Protein AF-A0A813H9R1-F1 (afdb_monomer)

Radius of gyration: 23.76 Å; Cα contacts (8 Å, |Δi|>4): 604; chains: 1; bounding box: 55×38×76 Å

Structure (mmCIF, N/CA/C/O backbone):
data_AF-A0A813H9R1-F1
#
_entry.id   AF-A0A813H9R1-F1
#
loop_
_atom_site.group_PDB
_atom_site.id
_atom_site.type_symbol
_atom_site.label_atom_id
_atom_site.label_alt_id
_atom_site.label_comp_id
_atom_site.label_asym_id
_atom_site.label_entity_id
_atom_site.label_seq_id
_atom_site.pdbx_PDB_ins_code
_atom_site.Cartn_x
_atom_site.Cartn_y
_atom_site.Cartn_z
_atom_site.occupancy
_atom_site.B_iso_or_equiv
_atom_site.auth_seq_id
_atom_site.auth_comp_id
_atom_site.auth_asym_id
_atom_site.auth_atom_id
_atom_site.pdbx_PDB_model_num
ATOM 1 N N . MET A 1 1 ? 26.786 -6.329 -39.059 1.00 56.97 1 MET A N 1
ATOM 2 C CA . MET A 1 1 ? 26.799 -4.900 -39.449 1.00 56.97 1 MET A CA 1
ATOM 3 C C . MET A 1 1 ? 25.421 -4.431 -39.930 1.00 56.97 1 MET A C 1
ATOM 5 O O . MET A 1 1 ? 24.754 -3.768 -39.154 1.00 56.97 1 MET A O 1
ATOM 9 N N . ALA A 1 2 ? 24.918 -4.824 -41.114 1.00 62.84 2 ALA A N 1
ATOM 10 C CA . ALA A 1 2 ? 23.629 -4.318 -41.640 1.00 62.84 2 ALA A CA 1
ATOM 11 C C . ALA A 1 2 ? 22.392 -4.630 -40.762 1.00 62.84 2 ALA A C 1
ATOM 13 O O . ALA A 1 2 ? 21.539 -3.769 -40.571 1.00 62.84 2 ALA A O 1
ATOM 14 N N . GLN A 1 3 ? 22.322 -5.832 -40.179 1.00 73.44 3 GLN A N 1
ATOM 15 C CA . GLN A 1 3 ? 21.214 -6.246 -39.307 1.00 73.44 3 GLN A CA 1
ATOM 16 C C . GLN A 1 3 ? 21.213 -5.514 -37.949 1.00 73.44 3 GLN A C 1
ATOM 18 O O . GLN A 1 3 ? 20.153 -5.150 -37.449 1.00 73.44 3 GLN A O 1
ATOM 23 N N . ALA A 1 4 ? 22.392 -5.231 -37.386 1.00 70.81 4 ALA A N 1
ATOM 24 C CA . ALA A 1 4 ? 22.527 -4.495 -36.126 1.00 70.81 4 ALA A CA 1
ATOM 25 C C . ALA A 1 4 ? 22.129 -3.015 -36.279 1.00 70.81 4 ALA A C 1
ATOM 27 O O . ALA A 1 4 ? 21.388 -2.485 -35.454 1.00 70.81 4 ALA A O 1
ATOM 28 N N . GLY A 1 5 ? 22.529 -2.371 -37.382 1.00 76.31 5 GLY A N 1
ATOM 29 C CA . GLY A 1 5 ? 22.096 -1.005 -37.696 1.00 76.31 5 GLY A CA 1
ATOM 30 C C . GLY A 1 5 ? 20.575 -0.888 -37.869 1.00 76.31 5 GLY A C 1
ATOM 31 O O . GLY A 1 5 ? 19.969 0.074 -37.400 1.00 76.31 5 GLY A O 1
ATOM 32 N N . GLN A 1 6 ? 19.929 -1.901 -38.461 1.00 83.00 6 GLN A N 1
ATOM 33 C CA . GLN A 1 6 ? 18.464 -1.975 -38.553 1.00 83.00 6 GLN A CA 1
ATOM 34 C C . GLN A 1 6 ? 17.795 -2.140 -37.178 1.00 83.00 6 GLN A C 1
ATOM 36 O O . GLN A 1 6 ? 16.780 -1.495 -36.917 1.00 83.00 6 GLN A O 1
ATOM 41 N N . GLN A 1 7 ? 18.369 -2.952 -36.283 1.00 85.19 7 GLN A N 1
ATOM 42 C CA . GLN A 1 7 ? 17.868 -3.113 -34.912 1.00 85.19 7 GLN A CA 1
ATOM 43 C C . GLN A 1 7 ? 17.974 -1.809 -34.105 1.00 85.19 7 GLN A C 1
ATOM 45 O O . GLN A 1 7 ? 17.002 -1.406 -33.469 1.00 85.19 7 GLN A O 1
ATOM 50 N N . LEU A 1 8 ? 19.105 -1.097 -34.186 1.00 86.31 8 LEU A N 1
ATOM 51 C CA . LEU A 1 8 ? 19.279 0.201 -33.518 1.00 86.31 8 LEU A CA 1
ATOM 52 C C . LEU A 1 8 ? 18.324 1.274 -34.062 1.00 86.31 8 LEU A C 1
ATOM 54 O O . LEU A 1 8 ? 17.782 2.067 -33.289 1.00 86.31 8 LEU A O 1
ATOM 58 N N . ALA A 1 9 ? 18.072 1.289 -35.375 1.00 87.81 9 ALA A N 1
ATOM 59 C CA . ALA A 1 9 ? 17.088 2.184 -35.983 1.00 87.81 9 ALA A CA 1
ATOM 60 C C . ALA A 1 9 ? 15.658 1.886 -35.495 1.00 87.81 9 ALA A C 1
ATOM 62 O O . ALA A 1 9 ? 14.907 2.812 -35.180 1.00 87.81 9 ALA A O 1
ATOM 63 N N . ALA A 1 10 ? 15.297 0.604 -35.362 1.00 90.12 10 ALA A N 1
ATOM 64 C CA . ALA A 1 10 ? 14.002 0.191 -34.828 1.00 90.12 10 ALA A CA 1
ATOM 65 C C . ALA A 1 10 ? 13.817 0.616 -33.360 1.00 90.12 10 ALA A C 1
ATOM 67 O O . ALA A 1 10 ? 12.756 1.136 -33.009 1.00 90.12 10 ALA A O 1
ATOM 68 N N . VAL A 1 11 ? 14.848 0.457 -32.517 1.00 91.69 11 VAL A N 1
ATOM 69 C CA . VAL A 1 11 ? 14.833 0.948 -31.126 1.00 91.69 11 VAL A CA 1
ATOM 70 C C . VAL A 1 11 ? 14.655 2.468 -31.092 1.00 91.69 11 VAL A C 1
ATOM 72 O O . VAL A 1 11 ? 13.808 2.953 -30.346 1.00 91.69 11 VAL A O 1
ATOM 75 N N . SER A 1 12 ? 15.386 3.220 -31.926 1.00 92.75 12 SER A N 1
ATOM 76 C CA . SER A 1 12 ? 15.268 4.686 -31.983 1.00 92.75 12 SER A CA 1
ATOM 77 C C . SER A 1 12 ? 13.854 5.141 -32.342 1.00 92.75 12 SER A C 1
ATOM 79 O O . SER A 1 12 ? 13.290 5.977 -31.641 1.00 92.75 12 SER A O 1
ATOM 81 N N . SER A 1 13 ? 13.257 4.565 -33.390 1.00 94.44 13 SER A N 1
ATOM 82 C CA . SER A 1 13 ? 11.916 4.948 -33.848 1.00 94.44 13 SER A CA 1
ATOM 83 C C . SER A 1 13 ? 10.836 4.644 -32.803 1.00 94.44 13 SER A C 1
ATOM 85 O O . SER A 1 13 ? 9.983 5.488 -32.525 1.00 94.44 13 SER A O 1
ATOM 87 N N . LYS A 1 14 ? 10.896 3.467 -32.163 1.00 95.38 14 LYS A N 1
ATOM 88 C CA . LYS A 1 14 ? 9.976 3.124 -31.067 1.00 95.38 14 LYS A CA 1
ATOM 89 C C . LYS A 1 14 ? 10.153 4.057 -29.865 1.00 95.38 14 LYS A C 1
ATOM 91 O O . LYS A 1 14 ? 9.164 4.436 -29.242 1.00 95.38 14 LYS A O 1
ATOM 96 N N . LEU A 1 15 ? 11.395 4.426 -29.543 1.00 95.56 15 LEU A N 1
ATOM 97 C CA . LEU A 1 15 ? 11.700 5.326 -28.433 1.00 95.56 15 LEU A CA 1
ATOM 98 C C . LEU A 1 15 ? 11.166 6.743 -28.676 1.00 95.56 15 LEU A C 1
ATOM 100 O O . LEU A 1 15 ? 10.611 7.327 -27.754 1.00 95.56 15 LEU A O 1
ATOM 104 N N . GLU A 1 16 ? 11.257 7.266 -29.901 1.00 95.62 16 GLU A N 1
ATOM 105 C CA . GLU A 1 16 ? 10.684 8.572 -30.273 1.00 95.62 16 GLU A CA 1
ATOM 106 C C . GLU A 1 16 ? 9.166 8.609 -30.057 1.00 95.62 16 GLU A C 1
ATOM 108 O O . GLU A 1 16 ? 8.652 9.493 -29.370 1.00 95.62 16 GLU A O 1
ATOM 113 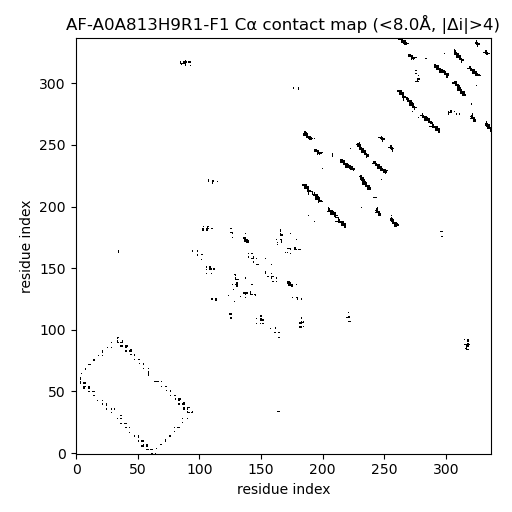N N . ALA A 1 17 ? 8.447 7.596 -30.550 1.00 94.62 17 ALA A N 1
ATOM 114 C CA . ALA A 1 17 ? 7.003 7.491 -30.338 1.00 94.62 17 ALA A CA 1
ATOM 115 C C . ALA A 1 17 ? 6.639 7.397 -28.843 1.00 94.62 17 ALA A C 1
ATOM 117 O O . ALA A 1 17 ? 5.630 7.952 -28.394 1.00 94.62 17 ALA A O 1
ATOM 118 N N . LEU A 1 18 ? 7.468 6.707 -28.056 1.00 95.19 18 LEU A N 1
ATOM 119 C CA . LEU A 1 18 ? 7.257 6.535 -26.623 1.00 95.19 18 LEU A CA 1
ATOM 120 C C . LEU A 1 18 ? 7.538 7.814 -25.825 1.00 95.19 18 LEU A C 1
ATOM 122 O O . LEU A 1 18 ? 6.811 8.114 -24.879 1.00 95.19 18 LEU A O 1
ATOM 126 N N . GLU A 1 19 ? 8.555 8.586 -26.210 1.00 95.44 19 GLU A N 1
ATOM 127 C CA . GLU A 1 19 ? 8.868 9.899 -25.636 1.00 95.44 19 GLU A CA 1
ATOM 128 C C . GLU A 1 19 ? 7.719 10.895 -25.868 1.00 95.44 19 GLU A C 1
ATOM 130 O O . GLU A 1 19 ? 7.332 11.616 -24.938 1.00 95.44 19 GLU A O 1
ATOM 135 N N . ASP A 1 20 ? 7.117 10.881 -27.061 1.00 94.62 20 ASP A N 1
ATOM 136 C CA . ASP A 1 20 ? 5.931 11.678 -27.390 1.00 94.62 20 ASP A CA 1
ATOM 137 C C . ASP A 1 20 ? 4.710 11.259 -26.565 1.00 94.62 20 ASP A C 1
ATOM 139 O O . ASP A 1 20 ? 4.018 12.115 -26.000 1.00 94.62 20 ASP A O 1
ATOM 143 N N . ASN A 1 21 ? 4.460 9.952 -26.430 1.00 94.00 21 ASN A N 1
ATOM 144 C CA . ASN A 1 21 ? 3.390 9.443 -25.569 1.00 94.00 21 ASN A CA 1
ATOM 145 C C . ASN A 1 21 ? 3.606 9.869 -24.106 1.00 94.00 21 ASN A C 1
ATOM 147 O O . ASN A 1 21 ? 2.713 10.417 -23.463 1.00 94.00 21 ASN A O 1
ATOM 151 N N . LEU A 1 22 ? 4.828 9.719 -23.593 1.00 94.00 22 LEU A N 1
ATOM 152 C CA . LEU A 1 22 ? 5.186 10.108 -22.231 1.00 94.00 22 LEU A CA 1
ATOM 153 C C . LEU A 1 22 ? 5.053 11.620 -21.995 1.00 94.00 22 LEU A C 1
ATOM 155 O O . LEU A 1 22 ? 4.763 12.057 -20.879 1.00 94.00 22 LEU A O 1
ATOM 159 N N . LYS A 1 23 ? 5.277 12.442 -23.026 1.00 94.00 23 LYS A N 1
ATOM 160 C CA . LYS A 1 23 ? 5.001 13.881 -22.977 1.00 94.00 23 LYS A CA 1
ATOM 161 C C . LYS A 1 23 ? 3.500 14.147 -22.862 1.00 94.00 23 LYS A C 1
ATOM 163 O O . LYS A 1 23 ? 3.110 14.818 -21.913 1.00 94.00 23 LYS A O 1
ATOM 168 N N . ARG A 1 24 ? 2.679 13.550 -23.732 1.00 92.44 24 ARG A N 1
ATOM 169 C CA . ARG A 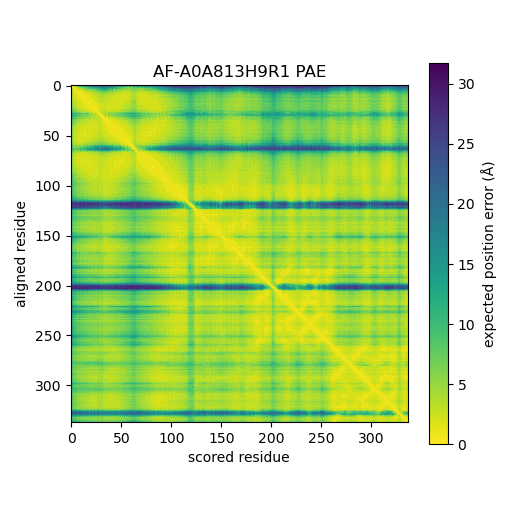1 24 ? 1.210 13.683 -23.686 1.00 92.44 24 ARG A CA 1
ATOM 170 C C . ARG A 1 24 ? 0.632 13.231 -22.347 1.00 92.44 24 ARG A C 1
ATOM 172 O O . ARG A 1 24 ? -0.172 13.946 -21.760 1.00 92.44 24 ARG A O 1
ATOM 179 N N . LEU A 1 25 ? 1.092 12.093 -21.827 1.00 92.19 25 LEU A N 1
ATOM 180 C CA . LEU A 1 25 ? 0.709 11.612 -20.500 1.00 92.19 25 LEU A CA 1
ATOM 181 C C . LEU A 1 25 ? 1.105 12.593 -19.401 1.00 92.19 25 LEU A C 1
ATOM 183 O O . LEU A 1 25 ? 0.321 12.822 -18.492 1.00 92.19 25 LEU A O 1
ATOM 187 N N . GLY A 1 26 ? 2.289 13.200 -19.482 1.00 91.06 26 GLY A N 1
ATOM 188 C CA . GLY A 1 26 ? 2.699 14.243 -18.542 1.00 91.06 26 GLY A CA 1
ATOM 189 C C . GLY A 1 26 ? 1.770 15.459 -18.556 1.00 91.06 26 GLY A C 1
ATOM 190 O O . GLY A 1 26 ? 1.421 15.963 -17.491 1.00 91.06 26 GLY A O 1
ATOM 191 N N . ASP A 1 27 ? 1.334 15.878 -19.743 1.00 90.31 27 ASP A N 1
ATOM 192 C CA . ASP A 1 27 ? 0.450 17.033 -19.927 1.00 90.31 27 ASP A CA 1
ATOM 193 C C . ASP A 1 27 ? -0.996 16.734 -19.469 1.00 90.31 27 ASP A C 1
ATOM 195 O O . ASP A 1 27 ? -1.677 17.616 -18.947 1.00 90.31 27 ASP A O 1
ATOM 199 N N . MET A 1 28 ? -1.454 15.483 -19.614 1.00 89.31 28 MET A N 1
ATOM 200 C CA . MET A 1 28 ? -2.826 15.048 -19.298 1.00 89.31 28 MET A CA 1
ATOM 201 C C . MET A 1 28 ? -2.987 14.366 -17.928 1.00 89.31 28 MET A C 1
ATOM 203 O O . MET A 1 28 ? -4.108 14.186 -17.462 1.00 89.31 28 MET A O 1
ATOM 207 N N . ALA A 1 29 ? -1.909 13.975 -17.242 1.00 80.44 29 ALA A N 1
ATOM 208 C CA . ALA A 1 29 ? -1.993 13.184 -16.004 1.00 80.44 29 ALA A CA 1
ATOM 209 C C . ALA A 1 29 ? -2.810 13.859 -14.887 1.00 80.44 29 ALA A C 1
ATOM 211 O O . ALA A 1 29 ? -3.339 13.188 -13.999 1.00 80.44 29 ALA A O 1
ATOM 212 N N . SER A 1 30 ? -2.911 15.189 -14.901 1.00 77.56 30 SER A N 1
ATOM 213 C CA . SER A 1 30 ? -3.717 15.937 -13.938 1.00 77.56 30 SER A CA 1
ATOM 214 C C . SER A 1 30 ? -5.224 15.788 -14.178 1.00 77.56 30 SER A C 1
ATOM 216 O O . SER A 1 30 ? -5.963 15.761 -13.191 1.00 77.56 30 SER A O 1
ATOM 218 N N . SER A 1 31 ? -5.664 15.647 -15.433 1.00 84.62 31 SER A N 1
ATOM 219 C CA . SER A 1 31 ? -7.073 15.518 -15.830 1.00 84.62 31 SER A CA 1
ATOM 220 C C . SER A 1 31 ? -7.557 14.074 -15.939 1.00 84.62 31 SER A C 1
ATOM 222 O O . SER A 1 31 ? -8.758 13.848 -15.845 1.00 84.62 31 SER A O 1
ATOM 224 N N . LEU A 1 32 ? -6.649 13.112 -16.108 1.00 85.19 32 LEU A N 1
ATOM 225 C CA . LEU A 1 32 ? -6.986 11.690 -16.113 1.00 85.19 32 LEU A CA 1
ATOM 226 C C . LEU A 1 32 ? -7.437 11.202 -14.732 1.00 85.19 32 LEU A C 1
ATOM 228 O O . LEU A 1 32 ? -6.951 11.668 -13.683 1.00 85.19 32 LEU A O 1
ATOM 232 N N . GLU A 1 33 ? -8.314 10.196 -14.750 1.00 85.56 33 GLU A N 1
ATOM 233 C CA . GLU A 1 33 ? -8.601 9.415 -13.555 1.00 85.56 33 GLU A CA 1
ATOM 234 C C . GLU A 1 33 ? -7.308 8.737 -13.066 1.00 85.56 33 GLU A C 1
ATOM 236 O O . GLU A 1 33 ? -6.504 8.248 -13.872 1.00 85.56 33 GLU A O 1
ATOM 241 N N . PRO A 1 34 ? -7.039 8.706 -11.747 1.00 85.94 34 PRO A N 1
ATOM 242 C CA . PRO A 1 34 ? -5.762 8.208 -11.241 1.00 85.94 34 PRO A CA 1
ATOM 243 C C . PRO A 1 34 ? -5.461 6.742 -11.598 1.00 85.94 34 PRO A C 1
ATOM 245 O O . PRO A 1 34 ? -4.290 6.369 -11.689 1.00 85.94 34 PRO A O 1
ATOM 248 N N . SER A 1 35 ? -6.487 5.910 -11.791 1.00 85.12 35 SER A N 1
ATOM 249 C CA . SER A 1 35 ? -6.356 4.526 -12.265 1.00 85.12 35 SER A CA 1
ATOM 250 C C . SER A 1 35 ? -5.852 4.466 -13.711 1.00 85.12 35 SER A C 1
ATOM 252 O O . SER A 1 35 ? -4.839 3.819 -13.969 1.00 85.12 35 SER A O 1
ATOM 254 N N . GLU A 1 36 ? -6.485 5.207 -14.621 1.00 87.69 36 GLU A N 1
ATOM 255 C CA . GLU A 1 36 ? -6.132 5.275 -16.046 1.00 87.69 36 GLU A CA 1
ATOM 256 C C . GLU A 1 36 ? -4.717 5.821 -16.260 1.00 87.69 36 GLU A C 1
ATOM 258 O O . GLU A 1 36 ? -3.935 5.285 -17.052 1.00 87.69 36 GLU A O 1
ATOM 263 N N . ALA A 1 37 ? -4.350 6.860 -15.502 1.00 89.19 37 ALA A N 1
ATOM 264 C CA . ALA A 1 37 ? -2.998 7.402 -15.518 1.00 89.19 37 ALA A CA 1
ATOM 265 C C . ALA A 1 37 ? -1.972 6.342 -15.083 1.00 89.19 37 ALA A C 1
ATOM 267 O O . ALA A 1 37 ? -0.954 6.161 -15.753 1.00 89.19 37 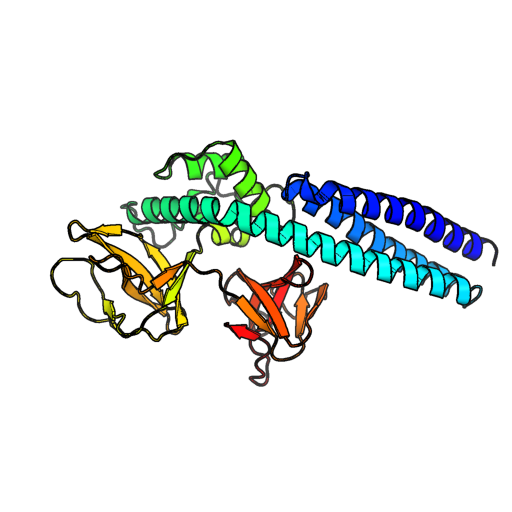ALA A O 1
ATOM 268 N N . LYS A 1 38 ? -2.233 5.606 -13.989 1.00 87.44 38 LYS A N 1
ATOM 269 C CA . LYS A 1 38 ? -1.347 4.519 -13.532 1.00 87.44 38 LYS A CA 1
ATOM 270 C C . LYS A 1 38 ? -1.176 3.435 -14.597 1.00 87.44 38 LYS A C 1
ATOM 272 O O . LYS A 1 38 ? -0.051 2.969 -14.774 1.00 87.44 38 LYS A O 1
ATOM 277 N N . ASP A 1 39 ? -2.248 3.048 -15.282 1.00 88.44 39 ASP A N 1
ATOM 278 C CA . ASP A 1 39 ? -2.209 1.986 -16.292 1.00 88.44 39 ASP A CA 1
ATOM 279 C C . ASP A 1 39 ? -1.416 2.413 -17.522 1.00 88.44 39 ASP A C 1
ATOM 281 O O . ASP A 1 39 ? -0.462 1.734 -17.899 1.00 88.44 39 ASP A O 1
ATOM 285 N N . SER A 1 40 ? -1.702 3.606 -18.042 1.00 91.94 40 SER A N 1
ATOM 286 C CA . SER A 1 40 ? -0.970 4.171 -19.178 1.00 91.94 40 SER A CA 1
ATOM 287 C C . SER A 1 40 ? 0.531 4.293 -18.884 1.00 91.94 40 SER A C 1
ATOM 289 O O . SER A 1 40 ? 1.382 3.977 -19.713 1.00 91.94 40 SER A O 1
ATOM 291 N N . ILE A 1 41 ? 0.890 4.713 -17.665 1.00 92.25 41 ILE A N 1
ATOM 292 C CA . ILE A 1 41 ? 2.293 4.816 -17.247 1.00 92.25 41 ILE A CA 1
ATOM 293 C C . ILE A 1 41 ? 2.929 3.426 -17.081 1.00 92.25 41 ILE A C 1
ATOM 295 O O . ILE A 1 41 ? 4.111 3.264 -17.392 1.00 92.25 41 ILE A O 1
ATOM 299 N N . ARG A 1 42 ? 2.180 2.417 -16.610 1.00 90.06 42 ARG A N 1
ATOM 300 C CA . ARG A 1 42 ? 2.661 1.028 -16.508 1.00 90.06 42 ARG A CA 1
ATOM 301 C C . ARG A 1 42 ? 3.019 0.481 -17.892 1.00 90.06 42 ARG A C 1
ATOM 303 O O . ARG A 1 42 ? 4.097 -0.087 -18.046 1.00 90.06 42 ARG A O 1
ATOM 310 N N . GLU A 1 43 ? 2.179 0.710 -18.897 1.00 91.88 43 GLU A N 1
ATOM 311 C CA . GLU A 1 43 ? 2.451 0.309 -20.284 1.00 91.88 43 GLU A CA 1
ATOM 312 C C . GLU A 1 43 ? 3.711 0.975 -20.848 1.00 91.88 43 GLU A C 1
ATOM 314 O O . GLU A 1 43 ? 4.559 0.307 -21.450 1.00 91.88 43 GLU A O 1
ATOM 319 N N . VAL A 1 44 ? 3.889 2.277 -20.595 1.00 94.56 44 VAL A N 1
ATOM 320 C CA . VAL A 1 44 ? 5.103 2.995 -21.009 1.00 94.56 44 VAL A CA 1
ATOM 321 C C . VAL A 1 44 ? 6.348 2.425 -20.332 1.00 94.56 44 VAL A C 1
ATOM 323 O O . VAL A 1 44 ? 7.351 2.187 -21.002 1.00 94.56 44 VAL A O 1
ATOM 326 N N . MET A 1 45 ? 6.288 2.155 -19.025 1.00 92.56 45 MET A N 1
ATOM 327 C CA . MET A 1 45 ? 7.395 1.549 -18.277 1.00 92.56 45 MET A CA 1
ATOM 328 C C . MET A 1 45 ? 7.756 0.157 -18.811 1.00 92.56 45 MET A C 1
ATOM 330 O O . MET A 1 45 ? 8.936 -0.132 -18.996 1.00 92.56 45 MET A O 1
ATOM 334 N N . ASN A 1 46 ? 6.761 -0.684 -19.109 1.00 92.44 46 ASN A N 1
ATOM 335 C CA . ASN A 1 46 ? 6.987 -2.003 -19.704 1.00 92.44 46 ASN A CA 1
ATO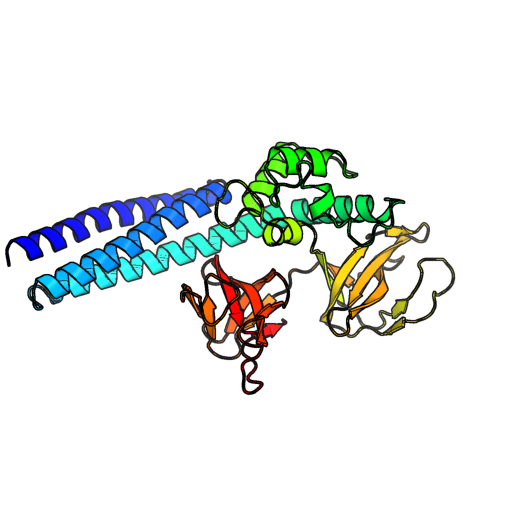M 336 C C . ASN A 1 46 ? 7.652 -1.882 -21.081 1.00 92.44 46 ASN A C 1
ATOM 338 O O . ASN A 1 46 ? 8.610 -2.591 -21.376 1.00 92.44 46 ASN A O 1
ATOM 342 N N . THR A 1 47 ? 7.195 -0.937 -21.904 1.00 95.31 47 THR A N 1
ATOM 343 C CA . THR A 1 47 ? 7.775 -0.695 -23.232 1.00 95.31 47 THR A CA 1
ATOM 344 C C . THR A 1 47 ? 9.224 -0.208 -23.135 1.00 95.31 47 THR A C 1
ATOM 346 O O . THR A 1 47 ? 10.077 -0.706 -23.864 1.00 95.31 47 THR A O 1
ATOM 349 N N . LEU A 1 48 ? 9.538 0.704 -22.206 1.00 95.00 48 LEU A N 1
ATOM 350 C CA . LEU A 1 48 ? 10.918 1.139 -21.940 1.00 95.00 48 LEU A CA 1
ATOM 351 C C . LEU A 1 48 ? 11.816 -0.034 -21.524 1.00 95.00 48 LEU A C 1
ATOM 353 O O . LEU A 1 48 ? 12.954 -0.122 -21.983 1.00 95.00 48 LEU A O 1
ATOM 357 N N . GLN A 1 49 ? 11.298 -0.953 -20.705 1.00 93.31 49 GLN A N 1
ATOM 358 C CA . GLN A 1 49 ? 12.025 -2.149 -20.287 1.00 93.31 49 GLN A CA 1
ATOM 359 C C . GLN A 1 49 ? 12.323 -3.085 -21.470 1.00 93.31 49 GLN A C 1
ATOM 361 O O . GLN A 1 49 ? 13.452 -3.562 -21.593 1.00 93.31 49 GLN A O 1
ATOM 366 N N . TYR A 1 50 ? 11.353 -3.311 -22.362 1.00 94.25 50 TYR A N 1
ATOM 367 C CA . TYR A 1 50 ? 11.577 -4.092 -23.584 1.00 94.25 50 TYR A CA 1
ATOM 368 C C . TYR A 1 50 ? 12.577 -3.413 -24.524 1.00 94.25 50 TYR A C 1
ATOM 370 O O . TYR A 1 50 ? 13.466 -4.074 -25.048 1.00 94.25 50 TYR A O 1
ATOM 378 N N . LEU A 1 51 ? 12.508 -2.087 -24.685 1.00 95.06 51 LEU A N 1
ATOM 379 C CA . LEU A 1 51 ? 13.482 -1.347 -25.494 1.00 95.06 51 LEU A CA 1
ATOM 380 C C . LEU A 1 51 ? 14.902 -1.432 -24.924 1.00 95.06 51 LEU A C 1
ATOM 382 O O . LEU A 1 51 ? 15.856 -1.505 -25.694 1.00 95.06 51 LEU A O 1
ATOM 386 N N . ALA A 1 52 ? 15.056 -1.451 -23.597 1.00 93.81 52 ALA A N 1
ATOM 387 C CA . ALA A 1 52 ? 16.355 -1.658 -22.962 1.00 93.81 52 ALA A CA 1
ATOM 388 C C . ALA A 1 52 ? 16.924 -3.056 -23.267 1.00 93.81 52 ALA A C 1
ATOM 390 O O . ALA A 1 52 ? 18.118 -3.191 -23.534 1.00 93.81 52 ALA A O 1
ATOM 391 N N . GLN A 1 53 ? 16.071 -4.087 -23.268 1.00 92.69 53 GLN A N 1
ATOM 392 C CA . GLN A 1 53 ? 16.454 -5.455 -23.638 1.00 92.69 53 GLN A CA 1
ATOM 393 C C . GLN A 1 53 ? 16.819 -5.560 -25.125 1.00 92.69 53 GLN A C 1
ATOM 395 O O . GLN A 1 53 ? 17.884 -6.088 -25.445 1.00 92.69 53 GLN A O 1
ATOM 400 N N . ASP A 1 54 ? 15.993 -4.999 -26.014 1.00 92.25 54 ASP A N 1
ATOM 401 C CA . ASP A 1 54 ? 16.251 -4.944 -27.460 1.00 92.25 54 ASP A CA 1
ATOM 402 C C . ASP A 1 54 ? 17.581 -4.231 -27.757 1.00 92.25 54 ASP A C 1
ATOM 404 O O . ASP A 1 54 ? 18.377 -4.696 -28.574 1.00 92.25 54 ASP A O 1
ATOM 408 N N . LEU A 1 55 ? 17.856 -3.119 -27.063 1.00 92.25 55 LEU A N 1
ATOM 409 C CA . LEU A 1 55 ? 19.109 -2.376 -27.190 1.00 92.25 55 LEU A CA 1
ATOM 410 C C . LEU A 1 55 ? 20.319 -3.197 -26.721 1.00 92.25 55 LEU A C 1
ATOM 412 O O . LEU A 1 55 ? 21.361 -3.179 -27.379 1.00 92.25 55 LEU A O 1
ATOM 416 N N . CYS A 1 56 ? 20.183 -3.922 -25.607 1.00 89.75 56 CYS A N 1
ATOM 417 C CA . CYS A 1 56 ? 21.226 -4.809 -25.096 1.00 89.75 56 CYS A CA 1
ATOM 418 C C . CYS A 1 56 ? 21.555 -5.910 -26.117 1.00 89.75 56 CYS A C 1
ATOM 420 O O . CYS A 1 56 ? 22.711 -6.068 -26.510 1.00 89.75 56 CYS A O 1
ATOM 422 N N . ALA A 1 57 ? 20.526 -6.583 -26.641 1.00 88.38 57 ALA A N 1
ATOM 423 C CA . ALA A 1 57 ? 20.676 -7.624 -27.655 1.00 88.38 57 ALA A CA 1
ATOM 424 C C . ALA A 1 57 ? 21.295 -7.088 -28.960 1.00 88.38 57 ALA A C 1
ATOM 426 O O . ALA A 1 57 ? 22.164 -7.735 -29.547 1.00 88.38 57 ALA A O 1
ATOM 427 N N . ALA A 1 58 ? 20.901 -5.888 -29.403 1.00 87.31 58 ALA A N 1
ATOM 428 C CA . ALA A 1 58 ? 21.474 -5.248 -30.588 1.00 87.31 58 ALA A CA 1
ATOM 429 C C . ALA A 1 58 ? 22.972 -4.938 -30.412 1.00 87.31 58 ALA A C 1
ATOM 431 O O . ALA A 1 58 ? 23.756 -5.131 -31.343 1.00 87.31 58 ALA A O 1
ATOM 432 N N . ARG A 1 59 ? 23.383 -4.497 -29.215 1.00 85.94 59 ARG A N 1
ATOM 433 C CA . ARG A 1 59 ? 24.789 -4.224 -28.877 1.00 85.94 59 ARG A CA 1
ATOM 434 C C . ARG A 1 59 ? 25.636 -5.498 -28.847 1.00 85.94 59 ARG A C 1
ATOM 436 O O . ARG A 1 59 ? 26.765 -5.489 -29.335 1.00 85.94 59 ARG A O 1
ATOM 443 N N . GLU A 1 60 ? 25.110 -6.582 -28.283 1.00 85.19 60 GLU A N 1
ATOM 444 C CA . GLU A 1 60 ? 25.789 -7.884 -28.270 1.00 85.19 60 GLU A CA 1
ATOM 445 C C . GLU A 1 60 ? 25.920 -8.453 -29.689 1.00 85.19 60 GLU A C 1
ATOM 447 O O . GLU A 1 60 ? 27.012 -8.841 -30.109 1.00 85.19 60 GLU A O 1
ATOM 452 N N . GLY A 1 61 ? 24.837 -8.414 -30.473 1.00 80.94 61 GLY A N 1
ATOM 453 C CA . GLY A 1 61 ? 24.813 -8.883 -31.860 1.00 80.94 61 GLY A CA 1
ATOM 454 C C . GLY A 1 61 ? 25.677 -8.060 -32.825 1.00 80.94 61 GLY A C 1
ATOM 455 O O . GLY A 1 61 ? 26.069 -8.564 -33.880 1.00 80.94 61 GLY A O 1
ATOM 456 N N . SER A 1 62 ? 26.007 -6.808 -32.484 1.00 78.69 62 SER A N 1
ATOM 457 C CA . SER A 1 62 ? 26.898 -5.952 -33.279 1.00 78.69 62 SER A CA 1
ATOM 458 C C . SER A 1 62 ? 28.386 -6.158 -32.978 1.00 78.69 62 SER A C 1
ATOM 460 O O . SER A 1 62 ? 29.225 -5.601 -33.689 1.00 78.69 62 SER A O 1
ATOM 462 N N . GLY A 1 63 ? 28.734 -6.921 -31.934 1.00 73.06 63 GLY A N 1
ATOM 463 C CA . GLY A 1 63 ? 30.116 -7.050 -31.462 1.00 73.06 63 GLY A CA 1
ATOM 464 C C . GLY A 1 63 ? 30.715 -5.725 -30.970 1.00 73.06 63 GLY A C 1
ATOM 465 O O . GLY A 1 63 ? 31.932 -5.557 -30.999 1.00 73.06 63 GLY A O 1
ATOM 466 N N . GLY A 1 64 ? 29.875 -4.763 -30.564 1.00 69.62 64 GLY A N 1
ATOM 467 C CA . GLY A 1 64 ? 30.303 -3.423 -30.151 1.00 69.62 64 GLY A CA 1
ATOM 468 C C . GLY A 1 64 ? 30.412 -2.393 -31.281 1.00 69.62 64 GLY A C 1
ATOM 469 O O . GLY A 1 64 ? 30.788 -1.251 -31.010 1.00 69.62 64 GLY A O 1
ATOM 470 N N . ALA A 1 65 ? 30.053 -2.743 -32.522 1.00 62.81 65 ALA A N 1
ATOM 471 C CA . ALA A 1 65 ? 29.829 -1.743 -33.565 1.00 62.81 65 ALA A CA 1
ATOM 472 C C . ALA A 1 65 ? 28.678 -0.800 -33.154 1.00 62.81 65 ALA A C 1
ATOM 474 O O . ALA A 1 65 ? 27.704 -1.240 -32.540 1.00 62.81 65 ALA A O 1
ATOM 475 N N . ASP A 1 66 ? 28.812 0.492 -33.468 1.00 80.50 66 ASP A N 1
ATOM 476 C CA . ASP A 1 66 ? 27.849 1.562 -33.146 1.00 80.50 66 ASP A CA 1
ATOM 477 C C . ASP A 1 66 ? 27.658 1.862 -31.641 1.00 80.50 66 ASP A C 1
ATOM 479 O O . ASP A 1 66 ? 26.604 2.340 -31.212 1.00 80.50 66 ASP A O 1
ATOM 483 N N . ALA A 1 67 ? 28.700 1.642 -30.828 1.00 84.62 67 ALA A N 1
ATOM 484 C CA . ALA A 1 67 ? 28.692 1.887 -29.380 1.00 84.62 67 ALA A CA 1
ATOM 485 C C . ALA A 1 67 ? 28.202 3.295 -28.982 1.00 84.62 67 ALA A C 1
ATOM 487 O O . ALA A 1 67 ? 27.432 3.431 -28.031 1.00 84.62 67 ALA A O 1
ATOM 488 N N . ASP A 1 68 ? 28.583 4.332 -29.733 1.00 89.12 68 ASP A N 1
ATOM 489 C CA . ASP A 1 68 ? 28.155 5.713 -29.473 1.00 89.12 68 ASP A CA 1
ATOM 490 C C . ASP A 1 68 ? 26.647 5.907 -29.674 1.00 89.12 68 ASP A C 1
ATOM 492 O O . ASP A 1 68 ? 25.995 6.634 -28.919 1.00 89.12 68 ASP A O 1
ATOM 496 N N . GLN A 1 69 ? 26.073 5.267 -30.697 1.00 89.25 69 GLN A N 1
ATOM 497 C CA . GLN A 1 69 ? 24.636 5.321 -30.950 1.00 89.25 69 GLN A CA 1
ATOM 498 C C . GLN A 1 69 ? 23.877 4.541 -29.876 1.00 89.25 69 GLN A C 1
ATOM 500 O O . GLN A 1 69 ? 22.885 5.045 -29.347 1.00 89.25 69 GLN A O 1
ATOM 505 N N . ALA A 1 70 ? 24.372 3.359 -29.503 1.00 90.25 70 ALA A N 1
ATOM 506 C CA . ALA A 1 70 ? 23.783 2.563 -28.435 1.00 90.25 70 ALA A CA 1
ATOM 507 C C . ALA A 1 70 ? 23.793 3.315 -27.092 1.00 90.25 70 ALA A C 1
ATOM 509 O O . ALA A 1 70 ? 22.759 3.394 -26.434 1.00 90.25 70 ALA A O 1
ATOM 510 N N . ALA A 1 71 ? 24.905 3.964 -26.731 1.00 92.12 71 ALA A N 1
ATOM 511 C CA . ALA A 1 71 ? 25.013 4.758 -25.505 1.00 92.12 71 ALA A CA 1
ATOM 512 C C . ALA A 1 71 ? 24.046 5.959 -25.483 1.00 92.12 71 ALA A C 1
ATOM 514 O O . ALA A 1 71 ? 23.462 6.283 -24.445 1.00 92.12 71 ALA A O 1
ATOM 515 N N . LYS A 1 72 ? 23.829 6.620 -26.631 1.00 94.38 72 LYS A N 1
ATOM 516 C CA . LYS A 1 72 ? 22.832 7.700 -26.753 1.00 94.38 72 LYS A CA 1
ATOM 517 C C . LYS A 1 72 ? 21.406 7.187 -26.547 1.00 94.38 72 LYS A C 1
ATOM 519 O O . LYS A 1 72 ? 20.626 7.848 -25.862 1.00 94.38 72 LYS A O 1
ATOM 524 N N . LEU A 1 73 ? 21.066 6.031 -27.122 1.00 95.00 73 LEU A N 1
ATOM 525 C CA . LEU A 1 73 ? 19.755 5.402 -26.938 1.00 95.00 73 LEU A CA 1
ATOM 526 C C . LEU A 1 73 ? 19.551 4.943 -25.491 1.00 95.00 73 LEU A C 1
ATOM 528 O O . LEU A 1 73 ? 18.501 5.208 -24.917 1.00 95.00 73 LEU A O 1
ATOM 532 N N . GLU A 1 74 ? 20.571 4.351 -24.871 1.00 95.38 74 GLU A N 1
ATOM 533 C CA . GLU A 1 74 ? 20.537 3.936 -23.466 1.00 95.38 74 GLU A CA 1
ATOM 534 C C . GLU A 1 74 ? 20.264 5.127 -22.540 1.00 95.38 74 GLU A C 1
ATOM 536 O O . GLU A 1 74 ? 19.384 5.067 -21.679 1.00 95.38 74 GLU A O 1
ATOM 541 N N . LYS A 1 75 ? 20.951 6.256 -22.761 1.00 96.62 75 LYS A N 1
ATOM 542 C CA . LYS A 1 75 ? 20.694 7.492 -22.013 1.00 96.62 75 LYS A CA 1
ATOM 543 C C . LYS A 1 75 ? 19.239 7.952 -22.155 1.00 96.62 75 LYS A C 1
ATOM 545 O O . LYS A 1 75 ? 18.607 8.260 -21.149 1.00 96.62 75 LYS A O 1
ATOM 550 N N . ARG A 1 76 ? 18.697 7.969 -23.375 1.00 97.19 76 ARG A N 1
ATOM 551 C CA . ARG A 1 76 ? 17.303 8.371 -23.633 1.00 97.19 76 ARG A CA 1
ATOM 552 C C . ARG A 1 76 ? 16.291 7.435 -22.967 1.00 97.19 76 ARG A C 1
ATOM 554 O O . ARG A 1 76 ? 15.337 7.910 -22.356 1.00 97.19 76 ARG A O 1
ATOM 561 N N . ILE A 1 77 ? 16.528 6.121 -23.000 1.00 96.75 77 ILE A N 1
ATOM 562 C CA . ILE A 1 77 ? 15.709 5.131 -22.282 1.00 96.75 77 ILE A CA 1
ATOM 563 C C . ILE A 1 77 ? 15.743 5.403 -20.770 1.00 96.75 77 ILE A C 1
ATOM 565 O O . ILE A 1 77 ? 14.698 5.397 -20.114 1.00 96.75 77 ILE A O 1
ATOM 569 N N . ASN A 1 78 ? 16.917 5.702 -20.211 1.00 95.94 78 ASN A N 1
ATOM 570 C CA . ASN A 1 78 ? 17.071 6.028 -18.791 1.00 95.94 78 ASN A CA 1
ATOM 571 C C . ASN A 1 78 ? 16.366 7.342 -18.404 1.00 95.94 78 ASN A C 1
ATOM 573 O O . ASN A 1 78 ? 15.707 7.411 -17.359 1.00 95.94 78 ASN A O 1
ATOM 577 N N . ASP A 1 79 ? 16.448 8.368 -19.253 1.00 96.38 79 ASP A N 1
ATOM 578 C CA . ASP A 1 79 ? 15.752 9.645 -19.067 1.00 96.38 79 ASP A CA 1
ATOM 579 C C . ASP A 1 79 ? 14.224 9.450 -19.128 1.00 96.38 79 ASP A C 1
ATOM 581 O O . ASP A 1 79 ? 13.493 9.920 -18.246 1.00 96.38 79 ASP A O 1
ATOM 585 N N . GLY A 1 80 ? 13.739 8.674 -20.104 1.00 96.38 80 GLY A N 1
ATOM 586 C CA . GLY A 1 80 ? 12.336 8.274 -20.227 1.00 96.38 80 GLY A CA 1
ATOM 587 C C . GLY A 1 80 ? 11.840 7.497 -19.006 1.00 96.38 80 GLY A C 1
ATOM 588 O O . GLY A 1 80 ? 10.804 7.837 -18.435 1.00 96.38 80 GLY A O 1
ATOM 589 N N . THR A 1 81 ? 12.622 6.531 -18.522 1.00 95.44 81 THR A N 1
ATOM 590 C CA . THR A 1 81 ? 12.317 5.743 -17.312 1.00 95.44 81 THR A CA 1
ATOM 591 C C . THR A 1 81 ? 12.252 6.631 -16.070 1.00 95.44 81 THR A C 1
ATOM 593 O O . THR A 1 81 ? 11.356 6.505 -15.229 1.00 95.44 81 THR A O 1
ATOM 596 N N . THR A 1 82 ? 13.155 7.606 -15.965 1.00 94.94 82 THR A N 1
ATOM 597 C CA . THR A 1 82 ? 13.151 8.592 -14.876 1.00 94.94 82 THR A CA 1
ATOM 598 C C . THR A 1 82 ? 11.911 9.489 -14.925 1.00 94.94 82 THR A C 1
ATOM 600 O O . THR A 1 82 ? 11.332 9.814 -13.887 1.00 94.94 82 THR A O 1
ATOM 603 N N . LYS A 1 83 ? 11.461 9.893 -16.115 1.00 95.19 83 LYS A N 1
ATOM 604 C CA . LYS A 1 83 ? 10.238 10.691 -16.264 1.00 95.19 83 LYS A CA 1
ATOM 605 C C . LYS A 1 83 ? 8.978 9.862 -15.983 1.00 95.19 83 LYS A C 1
ATOM 607 O O . LYS A 1 83 ? 8.122 10.313 -15.223 1.00 95.19 83 LYS A O 1
ATOM 612 N N . ALA A 1 84 ? 8.889 8.643 -16.512 1.00 94.94 84 ALA A N 1
ATOM 613 C CA . ALA A 1 84 ? 7.768 7.732 -16.284 1.00 94.94 84 ALA A CA 1
ATOM 614 C C . ALA A 1 84 ? 7.627 7.338 -14.805 1.00 94.94 84 ALA A C 1
ATOM 616 O O . ALA A 1 84 ? 6.525 7.369 -14.263 1.00 94.94 84 ALA A O 1
ATOM 617 N N . SER A 1 85 ? 8.735 7.075 -14.107 1.00 94.25 85 SER A N 1
ATOM 618 C CA . SER A 1 85 ? 8.721 6.782 -12.666 1.00 94.25 85 SER A CA 1
ATOM 619 C C . SER A 1 85 ? 8.214 7.953 -11.812 1.00 94.25 85 SER A C 1
ATOM 621 O O . SER A 1 85 ? 7.432 7.734 -10.886 1.00 94.25 85 SER A O 1
ATOM 623 N N . LYS A 1 86 ? 8.577 9.201 -12.144 1.00 94.06 86 LYS A N 1
ATOM 624 C CA . LYS A 1 86 ? 8.031 10.400 -11.479 1.00 94.06 86 LYS A CA 1
ATOM 625 C C . LYS A 1 86 ? 6.528 10.552 -11.710 1.00 94.06 86 LYS A C 1
ATOM 627 O O . LYS A 1 86 ? 5.792 10.828 -10.764 1.00 94.06 86 LYS A O 1
ATOM 632 N N . LEU A 1 87 ? 6.066 10.346 -12.945 1.00 94.25 87 LEU A N 1
ATOM 633 C CA . LEU A 1 87 ? 4.635 10.373 -13.256 1.00 94.25 87 LEU A CA 1
ATOM 634 C C . LEU A 1 87 ? 3.888 9.259 -12.513 1.00 94.25 87 LEU A C 1
ATOM 636 O O . LEU A 1 87 ? 2.827 9.515 -11.947 1.00 94.25 87 LEU A O 1
ATOM 640 N N . ARG A 1 88 ? 4.465 8.051 -12.433 1.00 93.19 88 ARG A N 1
ATOM 641 C CA . ARG A 1 88 ? 3.893 6.925 -11.680 1.00 93.19 88 ARG A CA 1
ATOM 642 C C . ARG A 1 88 ? 3.740 7.270 -10.203 1.00 93.19 88 ARG A C 1
ATOM 644 O O . ARG A 1 88 ? 2.683 7.011 -9.636 1.00 93.19 88 ARG A O 1
ATOM 651 N N . ALA A 1 89 ? 4.758 7.879 -9.590 1.00 93.25 89 ALA A N 1
ATOM 652 C CA . ALA A 1 89 ? 4.689 8.337 -8.203 1.00 93.25 89 ALA A CA 1
ATOM 653 C C . ALA A 1 89 ? 3.554 9.348 -7.997 1.00 93.25 89 ALA A C 1
ATOM 655 O O . ALA A 1 89 ? 2.745 9.188 -7.084 1.00 93.25 89 ALA A O 1
ATOM 656 N N . ALA A 1 90 ? 3.452 10.354 -8.871 1.00 92.31 90 ALA A N 1
ATOM 657 C CA . ALA A 1 90 ? 2.411 11.375 -8.791 1.00 92.31 90 ALA A CA 1
ATOM 658 C C . ALA A 1 90 ? 1.002 10.777 -8.946 1.00 92.31 90 ALA A C 1
ATOM 660 O O . ALA A 1 90 ? 0.140 11.011 -8.097 1.00 92.31 90 ALA A O 1
ATOM 661 N N . ALA A 1 91 ? 0.785 9.953 -9.977 1.00 91.94 91 ALA A N 1
ATOM 662 C CA . ALA A 1 91 ? -0.487 9.273 -10.219 1.00 91.94 91 ALA A CA 1
ATOM 663 C C . ALA A 1 91 ? -0.853 8.340 -9.057 1.00 91.94 91 ALA A C 1
ATOM 665 O O . ALA A 1 91 ? -1.982 8.353 -8.570 1.00 91.94 91 ALA A O 1
ATOM 666 N N . SER A 1 92 ? 0.118 7.578 -8.548 1.00 91.62 92 SER A N 1
ATOM 667 C CA . SER A 1 92 ? -0.105 6.674 -7.427 1.00 91.62 92 SER A CA 1
ATOM 668 C C . SER A 1 92 ? -0.431 7.407 -6.128 1.00 91.62 92 SER A C 1
ATOM 670 O O . SER A 1 92 ? -1.311 6.958 -5.395 1.00 91.62 92 SER A O 1
ATOM 672 N N . ASN A 1 93 ? 0.238 8.524 -5.838 1.00 90.81 93 ASN A N 1
ATOM 673 C CA . ASN A 1 93 ? -0.052 9.334 -4.656 1.00 90.81 93 ASN A CA 1
ATOM 674 C C . ASN A 1 93 ? -1.437 9.982 -4.765 1.00 90.81 93 ASN A C 1
ATOM 676 O O . ASN A 1 93 ? -2.207 9.923 -3.809 1.00 90.81 93 ASN A O 1
ATOM 680 N N . LYS A 1 94 ? -1.796 10.523 -5.938 1.00 90.69 94 LYS A N 1
ATOM 681 C CA . LYS A 1 94 ? -3.139 11.066 -6.205 1.00 90.69 94 LYS A CA 1
ATOM 682 C C . LYS A 1 94 ? -4.217 9.994 -6.005 1.00 90.69 94 LYS A C 1
ATOM 684 O O . LYS A 1 94 ? -5.183 10.236 -5.285 1.00 90.69 94 LYS A O 1
ATOM 689 N N . HIS A 1 95 ? -4.018 8.796 -6.562 1.00 91.19 95 HIS A N 1
ATOM 690 C CA . HIS A 1 95 ? -4.950 7.675 -6.415 1.00 91.19 95 HIS A CA 1
ATOM 691 C C . HIS A 1 95 ? -5.109 7.272 -4.940 1.00 91.19 95 HIS A C 1
ATOM 693 O O . HIS A 1 95 ? -6.221 7.227 -4.419 1.00 91.19 95 HIS A O 1
ATOM 699 N N . SER A 1 96 ? -3.982 7.084 -4.249 1.00 91.44 96 SER A N 1
ATOM 700 C CA . SER A 1 96 ? -3.908 6.736 -2.827 1.00 91.44 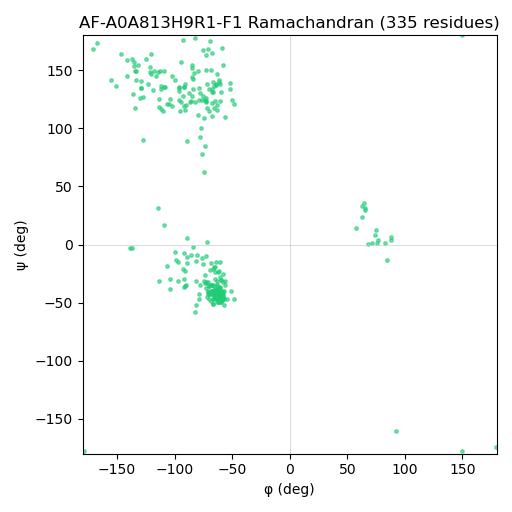96 SER A CA 1
ATOM 701 C C . SER A 1 96 ? -4.617 7.753 -1.925 1.00 91.44 96 SER A C 1
ATOM 703 O O . SER A 1 96 ? -5.298 7.360 -0.982 1.00 91.44 96 SER A O 1
ATOM 705 N N . LEU A 1 97 ? -4.498 9.054 -2.206 1.00 91.56 97 LEU A N 1
ATOM 706 C CA . LEU A 1 97 ? -5.198 10.107 -1.462 1.00 91.56 97 LEU A CA 1
ATOM 707 C C . LEU A 1 97 ? -6.702 10.122 -1.748 1.00 91.56 97 LEU A C 1
ATOM 709 O O . LEU A 1 97 ? -7.488 10.300 -0.824 1.00 91.56 97 LEU A O 1
ATOM 713 N N . SER A 1 98 ? -7.102 9.913 -3.005 1.00 91.94 98 SER A N 1
ATOM 714 C CA . SER A 1 98 ? -8.519 9.903 -3.388 1.00 91.94 98 SER A CA 1
ATOM 715 C C . SER A 1 98 ? -9.287 8.700 -2.831 1.00 91.94 98 SER A C 1
ATOM 717 O O . SER A 1 98 ? -10.457 8.832 -2.482 1.00 91.94 98 SER A O 1
ATOM 719 N N . MET A 1 99 ? -8.633 7.538 -2.732 1.00 93.25 99 MET A N 1
ATOM 720 C CA . MET A 1 99 ? -9.272 6.283 -2.323 1.00 93.25 99 MET A CA 1
ATOM 721 C C . MET A 1 99 ? -9.224 6.040 -0.822 1.00 93.25 99 MET A C 1
ATOM 723 O O . MET A 1 99 ? -10.064 5.306 -0.312 1.00 93.25 99 MET A O 1
ATOM 727 N N . GLU A 1 100 ? -8.279 6.644 -0.097 1.00 93.25 100 GLU A N 1
ATOM 728 C CA . GLU A 1 100 ? -8.115 6.363 1.332 1.00 93.25 100 GLU A CA 1
ATOM 729 C C . GLU A 1 100 ? -9.372 6.629 2.174 1.00 93.25 100 GLU A C 1
ATOM 731 O O . GLU A 1 100 ? -9.706 5.757 2.976 1.00 93.25 100 GLU A O 1
ATOM 736 N N . PRO A 1 101 ? -10.108 7.748 2.012 1.00 93.75 101 PRO A N 1
ATOM 737 C CA . PRO A 1 101 ? -11.325 7.974 2.790 1.00 93.75 101 PRO A CA 1
ATOM 738 C C . PRO A 1 101 ? -12.378 6.889 2.537 1.00 93.75 101 PRO A C 1
ATOM 740 O O . PRO A 1 101 ? -12.905 6.314 3.485 1.00 93.75 101 PRO A O 1
ATOM 743 N N . ILE A 1 102 ? -12.601 6.541 1.264 1.00 94.81 102 ILE A N 1
ATOM 744 C CA . ILE A 1 102 ? -13.555 5.498 0.855 1.00 94.81 102 ILE A CA 1
ATOM 745 C C . ILE A 1 102 ? -13.132 4.145 1.438 1.00 94.81 102 ILE A C 1
ATOM 747 O O . ILE A 1 102 ? -13.945 3.435 2.023 1.00 94.81 102 ILE A O 1
ATOM 751 N N . ARG A 1 103 ? -11.843 3.803 1.329 1.00 95.56 103 ARG A N 1
ATOM 752 C CA . ARG A 1 103 ? -11.280 2.570 1.887 1.00 95.56 103 ARG A CA 1
ATOM 753 C C . ARG A 1 103 ? -11.505 2.492 3.394 1.00 95.56 103 ARG A C 1
ATOM 755 O O . ARG A 1 103 ? -11.905 1.440 3.875 1.00 95.56 103 ARG A O 1
ATOM 762 N N . ILE A 1 104 ? -11.253 3.574 4.134 1.00 94.88 104 ILE A N 1
ATOM 763 C CA . ILE A 1 104 ? -11.432 3.616 5.593 1.00 94.88 104 ILE A CA 1
ATOM 764 C C . ILE A 1 104 ? -12.903 3.425 5.969 1.00 94.88 104 ILE A C 1
ATOM 766 O O . ILE A 1 104 ? -13.186 2.639 6.871 1.00 94.88 104 ILE A O 1
ATOM 770 N N . GLU A 1 105 ? -13.833 4.098 5.290 1.00 94.88 105 GLU A N 1
ATOM 771 C CA . GLU A 1 105 ? -15.267 3.943 5.559 1.00 94.88 105 GLU A CA 1
ATOM 772 C C . GLU A 1 105 ? -15.738 2.508 5.285 1.00 94.88 105 GLU A C 1
ATOM 774 O O . GLU A 1 105 ? -16.391 1.901 6.136 1.00 94.88 105 GLU A O 1
ATOM 779 N N . VAL A 1 106 ? -15.335 1.924 4.150 1.00 96.06 106 VAL A N 1
ATOM 780 C CA . VAL A 1 106 ? -15.637 0.524 3.813 1.00 96.06 106 VAL A CA 1
ATOM 781 C C . VAL A 1 106 ? -15.005 -0.437 4.824 1.00 96.06 106 VAL A C 1
ATOM 783 O O . VAL A 1 106 ? -15.663 -1.371 5.276 1.00 96.06 106 VAL A O 1
ATOM 786 N N . ALA A 1 107 ? -13.758 -0.203 5.243 1.00 95.62 107 ALA A N 1
ATOM 787 C CA . ALA A 1 107 ? -13.073 -1.021 6.242 1.00 95.62 107 ALA A CA 1
ATOM 788 C C . ALA A 1 107 ? -13.797 -1.013 7.592 1.00 95.62 107 ALA A C 1
ATOM 790 O O . ALA A 1 107 ? -14.019 -2.065 8.186 1.00 95.62 107 ALA A O 1
ATOM 791 N N . GLN A 1 108 ? -14.185 0.168 8.075 1.00 94.75 108 GLN A N 1
ATOM 792 C CA . GLN A 1 108 ? -14.923 0.321 9.328 1.00 94.75 108 GLN A CA 1
ATOM 793 C C . GLN A 1 108 ? -16.295 -0.348 9.255 1.00 94.75 108 GLN A C 1
ATOM 795 O O . GLN A 1 108 ? -16.698 -1.024 10.202 1.00 94.75 108 GLN A O 1
ATOM 800 N N . ALA A 1 109 ? -16.992 -0.204 8.126 1.00 94.62 109 ALA A N 1
ATOM 801 C CA . ALA A 1 109 ? -18.272 -0.855 7.889 1.00 94.62 109 ALA A CA 1
ATOM 802 C C . ALA A 1 109 ? -18.139 -2.388 7.880 1.00 94.62 109 ALA A C 1
ATOM 804 O O . ALA A 1 109 ? -18.898 -3.080 8.562 1.00 94.62 109 ALA A O 1
ATOM 805 N N . ALA A 1 110 ? -17.125 -2.915 7.190 1.00 94.44 110 ALA A N 1
ATOM 806 C CA . ALA A 1 110 ? -16.807 -4.338 7.148 1.00 94.44 110 ALA A CA 1
ATOM 807 C C . ALA A 1 110 ? -16.459 -4.895 8.541 1.00 94.44 110 ALA A C 1
ATOM 809 O O . ALA A 1 110 ? -17.017 -5.908 8.964 1.00 94.44 110 ALA A O 1
ATOM 810 N N . LEU A 1 111 ? -15.604 -4.203 9.302 1.00 93.06 111 LEU A N 1
ATOM 811 C CA . LEU A 1 111 ? -15.265 -4.584 10.679 1.00 93.06 111 LEU A CA 1
ATOM 812 C C . LEU A 1 111 ? -16.492 -4.540 11.602 1.00 93.06 111 LEU A C 1
ATOM 814 O O . LEU A 1 111 ? -16.670 -5.427 12.435 1.00 93.06 111 LEU A O 1
ATOM 818 N N . ALA A 1 112 ? -17.379 -3.555 11.434 1.00 90.88 112 ALA A N 1
ATOM 819 C CA . ALA A 1 112 ? -18.627 -3.472 12.190 1.00 90.88 112 ALA A CA 1
ATOM 820 C C . ALA A 1 112 ? -19.608 -4.605 11.845 1.00 90.88 112 ALA A C 1
ATOM 822 O O . ALA A 1 112 ? -20.321 -5.079 12.733 1.00 90.88 112 ALA A O 1
ATOM 823 N N . ARG A 1 113 ? -19.651 -5.051 10.581 1.00 90.75 113 ARG A N 1
ATOM 824 C CA . ARG A 1 113 ? -20.410 -6.239 10.156 1.00 90.75 113 ARG A CA 1
ATOM 825 C C . ARG A 1 113 ? -19.861 -7.493 10.838 1.00 90.75 113 ARG A C 1
ATOM 827 O O . ARG A 1 113 ? -20.636 -8.223 11.451 1.00 90.75 113 ARG A O 1
ATOM 834 N N . LEU A 1 114 ? -18.542 -7.694 10.797 1.00 89.44 114 LE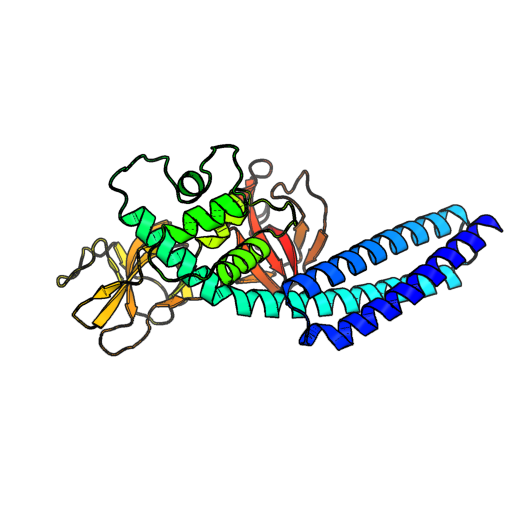U A N 1
ATOM 835 C CA . LEU A 1 114 ? -17.885 -8.842 11.426 1.00 89.44 114 LEU A CA 1
ATOM 836 C C . LEU A 1 114 ? -18.124 -8.879 12.940 1.00 89.44 114 LEU A C 1
ATOM 838 O O . LEU A 1 114 ? -18.527 -9.907 13.473 1.00 89.44 114 LEU A O 1
ATOM 842 N N . ALA A 1 115 ? -17.969 -7.744 13.628 1.00 85.56 115 ALA A N 1
ATOM 843 C CA . ALA A 1 115 ? -18.171 -7.649 15.075 1.00 85.56 115 ALA A CA 1
ATOM 844 C C . ALA A 1 115 ? -19.610 -7.978 15.525 1.00 85.56 115 ALA A C 1
ATOM 846 O O . ALA A 1 115 ? -19.820 -8.355 16.677 1.00 85.56 115 ALA A O 1
ATOM 847 N N . LYS A 1 116 ? -20.604 -7.837 14.635 1.00 83.62 116 LYS A N 1
ATOM 848 C CA . LYS A 1 116 ? -22.012 -8.178 14.900 1.00 83.62 116 LYS A CA 1
ATOM 849 C C . LYS A 1 116 ? -22.368 -9.629 14.572 1.00 83.62 116 LYS A C 1
ATOM 851 O O . LYS A 1 116 ? -23.428 -10.080 15.010 1.00 83.62 116 LYS A O 1
ATOM 856 N N . SER A 1 117 ? -21.544 -10.348 13.806 1.00 77.94 117 SER A N 1
ATOM 857 C CA . SER A 1 117 ? -21.811 -11.753 13.487 1.00 77.94 117 SER A CA 1
ATOM 858 C C . SER A 1 117 ? -21.787 -12.585 14.774 1.00 77.94 117 SER A C 1
ATOM 860 O O . SER A 1 117 ? -20.790 -12.616 15.491 1.00 77.94 117 SER A O 1
ATOM 862 N N . GLN A 1 118 ? -22.905 -13.244 15.103 1.00 55.75 118 GLN A N 1
ATOM 863 C CA . GLN A 1 118 ? -22.996 -14.131 16.274 1.00 55.75 118 GLN A CA 1
ATOM 864 C C . GLN A 1 118 ? -22.311 -15.487 16.051 1.00 55.75 118 GLN A C 1
ATOM 866 O O . GLN A 1 118 ? -22.107 -16.236 17.009 1.00 55.75 118 GLN A O 1
ATOM 871 N N . LYS A 1 119 ? -21.940 -15.806 14.806 1.00 56.19 119 LYS A N 1
ATOM 872 C CA . LYS A 1 119 ? -21.137 -16.982 14.484 1.00 56.19 119 LYS A CA 1
ATOM 873 C C . LYS A 1 119 ? -19.681 -16.677 14.819 1.00 56.19 119 LYS A C 1
ATOM 875 O O . LYS A 1 119 ? -18.947 -16.125 14.012 1.00 56.19 119 LYS A O 1
ATOM 880 N N . LYS A 1 120 ? -19.266 -17.025 16.037 1.00 51.84 120 LYS A N 1
ATOM 881 C CA . LYS A 1 120 ? -17.847 -17.222 16.363 1.00 51.84 120 LYS A CA 1
ATOM 882 C C . LYS A 1 120 ? -17.384 -18.547 15.758 1.00 51.84 120 LYS A C 1
ATOM 884 O O . LYS A 1 120 ? -17.055 -19.469 16.498 1.00 51.84 120 LYS A O 1
ATOM 889 N N . ASP A 1 121 ? -17.438 -18.661 14.438 1.00 56.31 121 ASP A N 1
ATOM 890 C CA . ASP A 1 121 ? -16.573 -19.636 13.794 1.00 56.31 121 ASP A CA 1
ATOM 891 C C . ASP A 1 121 ? -15.177 -19.015 13.796 1.00 56.31 121 ASP A C 1
ATOM 893 O O . ASP A 1 121 ? -15.011 -17.869 13.375 1.00 56.31 121 ASP A O 1
ATOM 897 N N . GLU A 1 122 ? -14.189 -19.712 14.354 1.00 54.44 122 GLU A N 1
ATOM 898 C CA . GLU A 1 122 ? -12.821 -19.181 14.470 1.00 54.44 122 GLU A CA 1
ATOM 899 C C . GLU A 1 122 ? -12.175 -18.945 13.087 1.00 54.44 122 GLU A C 1
ATOM 901 O O . GLU A 1 122 ? -11.212 -18.185 12.985 1.00 54.44 122 GLU A O 1
ATOM 906 N N . ASP A 1 123 ? -12.775 -19.511 12.032 1.00 55.78 123 ASP A N 1
ATOM 907 C CA . ASP A 1 123 ? -12.316 -19.464 10.642 1.00 55.78 123 ASP A CA 1
ATOM 908 C C . ASP A 1 123 ? -13.029 -18.411 9.757 1.00 55.78 123 ASP A C 1
ATOM 910 O O . ASP A 1 123 ? -12.627 -18.207 8.608 1.00 55.78 123 ASP A O 1
ATOM 914 N N . GLU A 1 124 ? -14.075 -17.723 10.240 1.00 74.56 124 GLU A N 1
ATOM 915 C CA . GLU A 1 124 ? -14.836 -16.750 9.430 1.00 74.56 124 GLU A CA 1
ATOM 916 C C . GLU A 1 124 ? -14.226 -15.335 9.534 1.00 74.56 124 GLU A C 1
ATOM 918 O O . GLU A 1 124 ? -14.584 -14.529 10.396 1.00 74.56 124 GLU A O 1
ATOM 923 N N . ASP A 1 125 ? -13.271 -15.022 8.649 1.00 88.00 125 ASP A N 1
ATOM 924 C CA . ASP A 1 125 ? -12.716 -13.672 8.486 1.00 88.00 125 ASP A CA 1
ATOM 925 C C . ASP A 1 125 ? -13.448 -12.853 7.402 1.00 88.00 125 ASP A C 1
ATOM 927 O O . ASP A 1 125 ? -14.356 -13.326 6.719 1.00 88.00 125 ASP A O 1
ATOM 931 N N . LEU A 1 126 ? -13.064 -11.581 7.232 1.00 92.00 126 LEU A N 1
ATOM 932 C CA . LEU A 1 126 ? -13.681 -10.709 6.222 1.00 92.00 126 LEU A CA 1
ATOM 933 C C . LEU A 1 126 ? -13.534 -11.248 4.796 1.00 92.00 126 LEU A C 1
ATOM 935 O O . LEU A 1 126 ? -14.388 -10.961 3.965 1.00 92.00 126 LEU A O 1
ATOM 939 N N . PHE A 1 127 ? -12.453 -11.978 4.511 1.00 94.31 127 PHE A N 1
ATOM 940 C CA . PHE A 1 127 ? -12.240 -12.557 3.193 1.00 94.31 127 PHE A CA 1
ATOM 941 C C . PHE A 1 127 ? -13.233 -13.691 2.951 1.00 94.31 127 PHE A C 1
ATOM 943 O O . PHE A 1 127 ? -13.900 -13.686 1.927 1.00 94.31 127 PHE A O 1
ATOM 950 N N . ALA A 1 128 ? -13.408 -14.595 3.920 1.00 92.56 128 ALA A N 1
ATOM 951 C CA . ALA A 1 128 ? -14.398 -15.669 3.838 1.00 92.56 128 ALA A CA 1
ATOM 952 C C . ALA A 1 128 ? -15.841 -15.149 3.683 1.00 92.56 128 ALA A C 1
ATOM 954 O O . ALA A 1 128 ? -16.663 -15.799 3.044 1.00 92.56 128 ALA A O 1
ATOM 955 N N . LEU A 1 129 ? -16.148 -13.971 4.240 1.00 91.50 129 LEU A N 1
ATOM 956 C CA . LEU A 1 129 ? -17.443 -13.304 4.052 1.00 91.50 129 LEU A CA 1
ATOM 957 C C . LEU A 1 129 ? -17.623 -12.683 2.658 1.00 91.50 129 LEU A C 1
ATOM 959 O O . LEU A 1 129 ? -18.760 -12.472 2.238 1.00 91.50 129 LEU A O 1
ATOM 963 N N . ALA A 1 130 ? -16.531 -12.319 1.985 1.00 94.81 130 ALA A N 1
ATOM 964 C CA . ALA A 1 130 ? -16.563 -11.705 0.661 1.00 94.81 130 ALA A CA 1
ATOM 965 C C . ALA A 1 130 ? -16.466 -12.737 -0.471 1.00 94.81 130 ALA A C 1
ATOM 967 O O . ALA A 1 130 ? -17.129 -12.571 -1.489 1.00 94.81 130 ALA A O 1
ATOM 968 N N . ASP A 1 131 ? -15.679 -13.796 -0.281 1.00 96.00 131 ASP A N 1
ATOM 969 C CA . ASP A 1 131 ? -15.509 -14.930 -1.194 1.00 96.00 131 ASP A CA 1
ATOM 970 C C . ASP A 1 131 ? -16.729 -15.871 -1.105 1.00 96.00 131 ASP A C 1
ATOM 972 O O . ASP A 1 131 ? -16.737 -16.889 -0.406 1.00 96.00 131 ASP A O 1
ATOM 976 N N . ALA A 1 132 ? -17.821 -15.468 -1.761 1.00 94.00 132 ALA A N 1
ATOM 977 C CA . ALA A 1 132 ? -19.120 -16.129 -1.658 1.00 94.00 132 ALA A CA 1
ATOM 978 C C . ALA A 1 132 ? -19.121 -17.531 -2.287 1.00 94.00 132 ALA A C 1
ATOM 980 O O . ALA A 1 132 ? -19.819 -18.427 -1.797 1.00 94.00 132 ALA A O 1
ATOM 981 N N . ASN A 1 133 ? -18.364 -17.722 -3.371 1.00 95.50 133 ASN A N 1
ATOM 982 C CA . ASN A 1 133 ? -18.260 -19.002 -4.067 1.00 95.50 133 ASN A CA 1
ATOM 983 C C . ASN A 1 133 ? -17.136 -19.910 -3.513 1.00 95.50 133 ASN A C 1
ATOM 985 O O . ASN A 1 133 ? -17.130 -21.104 -3.827 1.00 95.50 133 ASN A O 1
ATOM 989 N N . LYS A 1 134 ? -16.259 -19.383 -2.642 1.00 95.12 134 LYS A N 1
ATOM 990 C CA . LYS A 1 134 ? -15.121 -20.072 -2.012 1.00 95.12 134 LYS A CA 1
ATOM 991 C C . LYS A 1 134 ? -14.071 -20.551 -3.013 1.00 95.12 134 LYS A C 1
ATOM 993 O O . LYS A 1 134 ? -13.462 -21.605 -2.808 1.00 95.12 134 LYS A O 1
ATOM 998 N N . ASP A 1 135 ? -13.875 -19.810 -4.099 1.00 95.62 135 ASP A N 1
ATOM 999 C CA . ASP A 1 135 ? -12.864 -20.113 -5.113 1.00 95.62 135 ASP A CA 1
ATOM 1000 C C . ASP A 1 135 ? -11.468 -19.573 -4.749 1.00 95.62 135 ASP A C 1
ATOM 1002 O O . ASP A 1 135 ? -10.488 -19.857 -5.446 1.00 95.62 135 ASP A O 1
ATOM 1006 N N . GLY A 1 136 ? -11.354 -18.878 -3.611 1.00 94.75 136 GLY A N 1
ATOM 1007 C CA . GLY A 1 136 ? -10.099 -18.371 -3.073 1.00 94.75 136 GLY A CA 1
ATOM 1008 C C . GLY A 1 136 ? -9.719 -16.986 -3.590 1.00 94.75 136 GLY A C 1
ATOM 1009 O O . GLY A 1 136 ? -8.625 -16.513 -3.263 1.00 94.75 136 GLY A O 1
ATOM 1010 N N . VAL A 1 137 ? -10.594 -16.321 -4.347 1.00 96.69 137 VAL A N 1
ATOM 1011 C CA . VAL A 1 137 ? -10.436 -14.937 -4.806 1.00 96.69 137 VAL A CA 1
ATOM 1012 C C . VAL A 1 137 ? -11.752 -14.171 -4.658 1.00 96.69 137 VAL A C 1
ATOM 1014 O O . VAL A 1 137 ? -12.820 -14.750 -4.558 1.00 96.69 137 VAL A O 1
ATOM 1017 N N . VAL A 1 138 ? -11.689 -12.840 -4.627 1.00 97.69 138 VAL A N 1
ATOM 1018 C CA . VAL A 1 138 ? -12.893 -11.995 -4.593 1.00 97.69 138 VAL A CA 1
ATOM 1019 C C . VAL A 1 138 ? -13.023 -11.268 -5.923 1.00 97.69 138 VAL A C 1
ATOM 1021 O O . VAL A 1 138 ? -12.189 -10.433 -6.280 1.00 97.69 138 VAL A O 1
ATOM 1024 N N . THR A 1 139 ? -14.075 -11.575 -6.672 1.00 97.56 139 THR A N 1
ATOM 1025 C CA . THR A 1 139 ? -14.418 -10.872 -7.913 1.00 97.56 139 THR A CA 1
ATOM 1026 C C . THR A 1 139 ? -15.039 -9.500 -7.639 1.00 97.56 139 THR A C 1
ATOM 1028 O O . THR A 1 139 ? -15.439 -9.168 -6.521 1.00 97.56 139 THR A O 1
ATOM 1031 N N . LYS A 1 140 ? -15.155 -8.667 -8.679 1.00 96.69 140 LYS A N 1
ATOM 1032 C CA . LYS A 1 140 ? -15.768 -7.335 -8.564 1.00 96.69 140 LYS A CA 1
ATOM 1033 C C . LYS A 1 140 ? -17.229 -7.390 -8.112 1.00 96.69 140 LYS A C 1
ATOM 1035 O O . LYS A 1 140 ? -17.648 -6.545 -7.322 1.00 96.69 140 LYS A O 1
ATOM 1040 N N . ASP A 1 141 ? -17.981 -8.381 -8.582 1.00 97.06 141 ASP A N 1
ATOM 1041 C CA . ASP A 1 141 ? -19.385 -8.571 -8.206 1.00 97.06 141 ASP A CA 1
ATOM 1042 C C . ASP A 1 141 ? -19.515 -9.054 -6.755 1.00 97.06 141 ASP A C 1
ATOM 1044 O O . ASP A 1 141 ? -20.340 -8.529 -6.007 1.00 97.06 141 ASP A O 1
ATOM 1048 N N . GLU A 1 142 ? -18.649 -9.971 -6.320 1.00 97.56 142 GLU A N 1
ATOM 1049 C CA . GLU A 1 142 ? -18.576 -10.412 -4.921 1.00 97.56 142 GLU A CA 1
ATOM 1050 C C . GLU A 1 142 ? -18.192 -9.270 -3.982 1.00 97.56 142 GLU A C 1
ATOM 1052 O O . GLU A 1 142 ? -18.835 -9.069 -2.953 1.00 97.56 142 GLU A O 1
ATOM 1057 N N . PHE A 1 143 ? -17.215 -8.444 -4.368 1.00 97.38 143 PHE A N 1
ATOM 1058 C CA . PHE A 1 143 ? -16.845 -7.255 -3.606 1.00 97.38 143 PHE A CA 1
ATOM 1059 C C . PHE A 1 143 ? -18.010 -6.258 -3.505 1.00 97.38 143 PHE A C 1
ATOM 1061 O O . PHE A 1 143 ? -18.280 -5.723 -2.429 1.00 97.38 143 PHE A O 1
ATOM 1068 N N . GLN A 1 144 ? -18.741 -6.026 -4.602 1.00 96.50 144 GLN A N 1
ATOM 1069 C CA . GLN A 1 144 ? -19.926 -5.161 -4.604 1.00 96.50 144 GLN A CA 1
ATOM 1070 C C . GLN A 1 144 ? -21.037 -5.695 -3.698 1.00 96.50 144 GLN A C 1
ATOM 1072 O O . GLN A 1 144 ? -21.603 -4.921 -2.920 1.00 96.50 144 GLN A O 1
ATOM 1077 N N . ALA A 1 145 ? -21.332 -6.993 -3.761 1.00 95.88 145 ALA A N 1
ATOM 1078 C CA . ALA A 1 145 ? -22.312 -7.631 -2.889 1.00 95.88 145 ALA A CA 1
ATOM 1079 C C . ALA A 1 145 ? -21.887 -7.535 -1.413 1.00 95.88 145 ALA A C 1
ATOM 1081 O O . ALA A 1 145 ? -22.659 -7.078 -0.570 1.00 95.88 145 ALA A O 1
ATOM 1082 N N . PHE A 1 146 ? -20.625 -7.853 -1.116 1.00 95.75 146 PHE A N 1
ATOM 1083 C CA . PHE A 1 146 ? -20.060 -7.778 0.228 1.00 95.75 146 PHE A CA 1
ATOM 1084 C C . PHE A 1 146 ? -20.173 -6.377 0.845 1.00 95.75 146 PHE A C 1
ATOM 1086 O O . PHE A 1 146 ? -20.592 -6.244 1.998 1.00 95.75 146 PHE A O 1
ATOM 1093 N N . VAL A 1 147 ? -19.820 -5.326 0.093 1.00 95.88 147 VAL A N 1
ATOM 1094 C CA . VAL A 1 147 ? -19.896 -3.938 0.579 1.00 95.88 147 VAL A CA 1
ATOM 1095 C C . VAL A 1 147 ? -21.347 -3.461 0.702 1.00 95.88 147 VAL A C 1
ATOM 1097 O O . VAL A 1 147 ? -21.648 -2.701 1.619 1.00 95.88 147 VAL A O 1
ATOM 1100 N N . SER A 1 148 ? -22.259 -3.932 -0.156 1.00 94.31 148 SER A N 1
ATOM 1101 C CA . SER A 1 148 ? -23.689 -3.577 -0.090 1.00 94.31 148 SER A CA 1
ATOM 1102 C C . SER A 1 148 ? -24.372 -4.081 1.187 1.00 94.31 148 SER A C 1
ATOM 1104 O O . SER A 1 148 ? -25.286 -3.438 1.696 1.00 94.31 148 SER A O 1
ATOM 1106 N N . ASP A 1 149 ? -23.893 -5.196 1.734 1.00 92.81 149 ASP A N 1
ATOM 1107 C CA . ASP A 1 149 ? -24.338 -5.751 3.017 1.00 92.81 149 ASP A CA 1
ATOM 1108 C C . ASP A 1 149 ? -23.697 -5.061 4.241 1.00 92.81 149 ASP A C 1
ATOM 1110 O O . ASP A 1 149 ? -24.056 -5.340 5.391 1.00 92.81 149 ASP A O 1
ATOM 1114 N N . CYS A 1 150 ? -22.700 -4.197 4.032 1.00 92.94 150 CYS A N 1
ATOM 1115 C CA . CYS A 1 150 ? -22.044 -3.465 5.109 1.00 92.94 150 CYS A CA 1
ATOM 1116 C C . CYS A 1 150 ? -22.842 -2.200 5.484 1.00 92.94 150 CYS A C 1
ATOM 1118 O O . CYS A 1 150 ? -23.456 -1.564 4.629 1.00 92.94 150 CYS A O 1
ATOM 1120 N N . PRO A 1 151 ? -22.833 -1.779 6.763 1.00 91.19 151 PRO A N 1
ATOM 1121 C CA . PRO A 1 151 ? -23.513 -0.556 7.176 1.00 91.19 151 PRO A CA 1
ATOM 1122 C C . PRO A 1 151 ? -22.866 0.678 6.533 1.00 91.19 151 PRO A C 1
ATOM 1124 O O . PRO A 1 151 ? -21.685 0.940 6.737 1.00 91.19 151 PRO A O 1
ATOM 1127 N N . GLY A 1 152 ? -23.648 1.473 5.811 1.00 89.06 152 GLY A N 1
ATOM 1128 C CA . GLY A 1 152 ? -23.165 2.675 5.134 1.00 89.06 152 GLY A CA 1
ATOM 1129 C C . GLY A 1 152 ? -23.968 2.953 3.870 1.00 89.06 152 GLY A C 1
ATOM 1130 O O . GLY A 1 152 ? -24.924 2.245 3.568 1.00 89.06 152 GLY A O 1
ATOM 1131 N N . ASN A 1 153 ? -23.589 4.000 3.141 1.00 90.75 153 ASN A N 1
ATOM 1132 C CA . ASN A 1 153 ? -24.163 4.306 1.834 1.00 90.75 153 ASN A CA 1
ATOM 1133 C C . ASN A 1 153 ? -23.030 4.473 0.820 1.00 90.75 153 ASN A C 1
ATOM 1135 O O . ASN A 1 153 ? -22.493 5.567 0.656 1.00 90.75 153 ASN A O 1
ATOM 1139 N N . PHE A 1 154 ? -22.648 3.369 0.183 1.00 94.12 154 PHE A N 1
ATOM 1140 C CA . PHE A 1 154 ? -21.562 3.329 -0.790 1.00 94.12 154 PHE A CA 1
ATOM 1141 C C . PHE A 1 154 ? -22.140 3.251 -2.199 1.00 94.12 154 PHE A C 1
ATOM 1143 O O . PHE A 1 154 ? -22.931 2.359 -2.506 1.00 94.12 154 PHE A O 1
ATOM 1150 N N . SER A 1 155 ? -21.753 4.177 -3.077 1.00 94.94 155 SER A N 1
ATOM 1151 C CA . SER A 1 155 ? -22.182 4.109 -4.472 1.00 94.94 155 SER A CA 1
ATOM 1152 C C . SER A 1 155 ? -21.449 2.986 -5.208 1.00 94.94 155 SER A C 1
ATOM 1154 O O . SER A 1 155 ? -20.285 2.688 -4.928 1.00 94.94 155 SER A O 1
ATOM 1156 N N . ARG A 1 156 ? -22.100 2.390 -6.214 1.00 94.19 156 ARG A N 1
ATOM 1157 C CA . ARG A 1 156 ? -21.482 1.341 -7.044 1.00 94.19 156 ARG A CA 1
ATOM 1158 C C . ARG A 1 156 ? -20.172 1.806 -7.694 1.00 94.19 156 ARG A C 1
ATOM 1160 O O . ARG A 1 156 ? -19.236 1.020 -7.809 1.00 94.19 156 ARG A O 1
ATOM 1167 N N . ASP A 1 157 ? -20.099 3.082 -8.072 1.00 93.94 157 ASP A N 1
ATOM 1168 C CA . ASP A 1 157 ? -18.889 3.708 -8.611 1.00 93.94 157 ASP A CA 1
ATOM 1169 C C . ASP A 1 157 ? -17.753 3.773 -7.577 1.00 93.94 157 ASP A C 1
ATOM 1171 O O . ASP A 1 157 ? -16.632 3.366 -7.871 1.00 93.94 157 ASP A O 1
ATOM 1175 N N . GLN A 1 158 ? -18.038 4.217 -6.346 1.00 93.94 158 GLN A N 1
ATOM 1176 C CA . GLN A 1 158 ? -17.037 4.263 -5.272 1.00 93.94 158 GLN A CA 1
ATOM 1177 C C . GLN A 1 158 ? -16.470 2.871 -4.980 1.00 93.94 158 GLN A C 1
ATOM 1179 O O . GLN A 1 158 ? -15.257 2.715 -4.854 1.00 93.94 158 GLN A O 1
ATOM 1184 N N . VAL A 1 159 ? -17.339 1.857 -4.916 1.00 95.75 159 VAL A N 1
ATOM 1185 C CA . VAL A 1 159 ? -16.935 0.466 -4.669 1.00 95.75 159 VAL A CA 1
ATOM 1186 C C . VAL A 1 159 ? -16.140 -0.096 -5.849 1.00 95.75 159 VAL A C 1
ATOM 1188 O O . VAL A 1 159 ? -15.130 -0.763 -5.642 1.00 95.75 159 VAL A O 1
ATOM 1191 N N . SER A 1 160 ? -16.541 0.223 -7.083 1.00 95.19 160 SER A N 1
ATOM 1192 C CA . SER A 1 160 ? -15.803 -0.142 -8.298 1.00 95.19 160 SER A CA 1
ATOM 1193 C C . SER A 1 160 ? -14.389 0.439 -8.301 1.00 95.19 160 SER A C 1
ATOM 1195 O O . SER A 1 160 ? -13.429 -0.297 -8.502 1.00 95.19 160 SER A O 1
ATOM 1197 N N . ARG A 1 161 ? -14.244 1.741 -8.031 1.00 93.88 161 ARG A N 1
ATOM 1198 C CA . ARG A 1 161 ? -12.930 2.396 -7.977 1.00 93.88 161 ARG A CA 1
ATOM 1199 C C . ARG A 1 161 ? -12.072 1.877 -6.829 1.00 93.88 161 ARG A C 1
ATOM 1201 O O . ARG A 1 161 ? -10.866 1.732 -6.997 1.00 93.88 161 ARG A O 1
ATOM 1208 N N . LEU A 1 162 ? -12.680 1.552 -5.685 1.00 95.88 162 LEU A N 1
ATOM 1209 C CA . LEU A 1 162 ? -11.968 0.924 -4.576 1.00 95.88 162 LEU A CA 1
ATOM 1210 C C . LEU A 1 162 ? -11.457 -0.474 -4.951 1.00 95.88 162 LEU A C 1
ATOM 1212 O O . LEU A 1 162 ? -10.309 -0.778 -4.650 1.00 95.88 162 LEU A O 1
ATOM 1216 N N . PHE A 1 163 ? -12.257 -1.292 -5.641 1.00 96.06 163 PHE A N 1
ATOM 1217 C CA . PHE A 1 163 ? -11.810 -2.586 -6.166 1.00 96.06 163 PHE A CA 1
ATOM 1218 C C . PHE A 1 163 ? -10.598 -2.413 -7.089 1.00 96.06 163 PHE A C 1
ATOM 1220 O O . PHE A 1 163 ? -9.545 -2.993 -6.841 1.00 96.06 163 PHE A O 1
ATOM 1227 N N . ASP A 1 164 ? -10.704 -1.521 -8.077 1.00 93.06 164 ASP A N 1
ATOM 1228 C CA . ASP A 1 164 ? -9.631 -1.247 -9.040 1.00 93.06 164 ASP A CA 1
ATOM 1229 C C . ASP A 1 164 ? -8.388 -0.605 -8.375 1.00 93.06 164 ASP A C 1
ATOM 1231 O O . ASP A 1 164 ? -7.301 -0.590 -8.958 1.00 93.06 164 ASP A O 1
ATOM 1235 N N . TYR A 1 165 ? -8.536 -0.022 -7.179 1.00 92.94 165 TYR A N 1
ATOM 1236 C CA . TYR A 1 165 ? -7.432 0.454 -6.341 1.00 92.94 165 TYR A CA 1
ATOM 1237 C C . TYR A 1 165 ? -6.784 -0.671 -5.530 1.00 92.94 165 TYR A C 1
ATOM 1239 O O . TYR A 1 165 ? -5.595 -0.576 -5.230 1.00 92.94 165 TYR A O 1
ATOM 1247 N N . LEU A 1 166 ? -7.544 -1.692 -5.129 1.00 93.38 166 LEU A N 1
ATOM 1248 C CA . LEU A 1 166 ? -7.060 -2.851 -4.376 1.00 93.38 166 LEU A CA 1
ATOM 1249 C C . LEU A 1 166 ? -6.336 -3.870 -5.269 1.00 93.38 166 LEU A C 1
ATOM 1251 O O . LEU A 1 166 ? -5.333 -4.414 -4.816 1.00 93.38 166 LEU A O 1
ATOM 1255 N N . ASP A 1 167 ? -6.798 -4.031 -6.509 1.00 91.81 167 ASP A N 1
ATOM 1256 C CA . ASP A 1 167 ? -6.224 -4.875 -7.566 1.00 91.81 167 ASP A CA 1
ATOM 1257 C C . ASP A 1 167 ? -4.940 -4.230 -8.134 1.00 91.81 167 ASP A C 1
ATOM 1259 O O . ASP A 1 167 ? -4.962 -3.441 -9.090 1.00 91.81 167 ASP A O 1
ATOM 1263 N N . ASP A 1 168 ? -3.802 -4.479 -7.475 1.00 82.81 168 ASP A N 1
ATOM 1264 C CA . ASP A 1 168 ? -2.523 -3.849 -7.830 1.00 82.81 168 ASP A CA 1
ATOM 1265 C C . ASP A 1 168 ? -1.934 -4.439 -9.121 1.00 82.81 168 ASP A C 1
ATOM 1267 O O . ASP A 1 168 ? -1.247 -3.724 -9.876 1.00 82.81 168 ASP A O 1
ATOM 1271 N N . ASP A 1 169 ? -2.172 -5.733 -9.347 1.00 83.75 169 ASP A N 1
ATOM 1272 C CA . ASP A 1 169 ? -1.627 -6.508 -10.458 1.00 83.75 169 ASP A CA 1
ATOM 1273 C C . ASP A 1 169 ? -2.524 -6.531 -11.706 1.00 83.75 169 ASP A C 1
ATOM 1275 O O . ASP A 1 169 ? -2.046 -6.915 -12.774 1.00 83.75 169 ASP A O 1
ATOM 1279 N N . ARG A 1 170 ? -3.747 -5.990 -11.614 1.00 87.00 170 ARG A N 1
ATOM 1280 C CA . ARG A 1 170 ? -4.750 -5.951 -12.692 1.00 87.00 170 ARG A CA 1
ATOM 1281 C C . ARG A 1 170 ? -5.240 -7.340 -13.089 1.00 87.00 170 ARG A C 1
ATOM 1283 O O . ARG A 1 170 ? -5.597 -7.557 -14.249 1.00 87.00 170 ARG A O 1
ATOM 1290 N N . SER A 1 171 ? -5.278 -8.275 -12.148 1.00 90.88 171 SER A N 1
ATOM 1291 C CA . SER A 1 171 ? -5.832 -9.609 -12.376 1.00 90.88 171 SER A CA 1
ATOM 1292 C C . SER A 1 171 ? -7.353 -9.589 -12.590 1.00 90.88 171 SER A C 1
ATOM 1294 O O . SER A 1 171 ? -7.916 -10.562 -13.103 1.00 90.88 171 SER A O 1
ATOM 1296 N N . GLY A 1 172 ? -8.032 -8.488 -12.234 1.00 93.75 172 GLY A N 1
ATOM 1297 C CA . GLY A 1 172 ? -9.492 -8.375 -12.255 1.00 93.75 172 GLY A CA 1
ATOM 1298 C C . GLY A 1 172 ? -10.161 -9.119 -11.096 1.00 93.75 172 GLY A C 1
ATOM 1299 O O . GLY A 1 172 ? -11.376 -9.338 -11.114 1.00 93.75 172 GLY A O 1
ATOM 1300 N N . ARG A 1 173 ? -9.366 -9.536 -10.107 1.00 96.06 173 ARG A N 1
ATOM 1301 C CA . ARG A 1 173 ? -9.743 -10.307 -8.921 1.00 96.06 173 ARG A CA 1
ATOM 1302 C C . ARG A 1 173 ? -8.943 -9.755 -7.743 1.00 96.06 173 ARG A C 1
ATOM 1304 O O . ARG A 1 173 ? -7.921 -9.119 -7.949 1.00 96.06 173 ARG A O 1
ATOM 1311 N N . LEU A 1 174 ? -9.399 -9.988 -6.519 1.00 96.31 174 LEU A N 1
ATOM 1312 C CA . LEU A 1 174 ? -8.612 -9.692 -5.326 1.00 96.31 174 LEU A CA 1
ATOM 1313 C C . LEU A 1 174 ? -8.222 -10.996 -4.655 1.00 96.31 174 LEU A C 1
ATOM 1315 O O . LEU A 1 174 ? -9.077 -11.728 -4.152 1.00 96.31 174 LEU A O 1
ATOM 1319 N N . GLU A 1 175 ? -6.924 -11.262 -4.603 1.00 93.94 175 GLU A N 1
ATOM 1320 C CA . GLU A 1 175 ? -6.403 -12.306 -3.729 1.00 93.94 175 GLU A CA 1
ATOM 1321 C C . GLU A 1 175 ? -6.584 -11.906 -2.258 1.00 93.94 175 GLU A C 1
ATOM 1323 O O . GLU A 1 175 ? -6.813 -10.736 -1.919 1.00 93.94 175 GLU A O 1
ATOM 1328 N N . ARG A 1 176 ? -6.440 -12.874 -1.345 1.00 92.62 176 ARG A N 1
ATOM 1329 C CA . ARG A 1 176 ? -6.608 -12.649 0.098 1.00 92.62 176 ARG A CA 1
ATOM 1330 C C . ARG A 1 176 ? -5.836 -11.437 0.596 1.00 92.62 176 ARG A C 1
ATOM 1332 O O . ARG A 1 176 ? -6.384 -10.613 1.322 1.00 92.62 176 ARG A O 1
ATOM 1339 N N . GLU A 1 177 ? -4.573 -11.300 0.226 1.00 89.62 177 GLU A N 1
ATOM 1340 C CA . GLU A 1 177 ? -3.733 -10.179 0.637 1.00 89.62 177 GLU A CA 1
ATOM 1341 C C . GLU A 1 177 ? -4.253 -8.826 0.140 1.00 89.62 177 GLU A C 1
ATOM 1343 O O . GLU A 1 177 ? -4.228 -7.847 0.892 1.00 89.62 177 GLU A O 1
ATOM 1348 N N . GLU A 1 178 ? -4.717 -8.762 -1.106 1.00 92.88 178 GLU A N 1
ATOM 1349 C CA . GLU A 1 178 ? -5.219 -7.535 -1.727 1.00 92.88 178 GLU A CA 1
ATOM 1350 C C . GLU A 1 178 ? -6.559 -7.122 -1.129 1.00 92.88 178 GLU A C 1
ATOM 1352 O O . GLU A 1 178 ? -6.743 -5.960 -0.758 1.00 92.88 178 GLU A O 1
ATOM 1357 N N . PHE A 1 179 ? -7.456 -8.084 -0.917 1.00 94.75 179 PHE A N 1
ATOM 1358 C CA . PHE A 1 179 ? -8.713 -7.846 -0.223 1.00 94.75 179 PHE A CA 1
ATOM 1359 C C . PHE A 1 179 ? -8.474 -7.424 1.232 1.00 94.75 179 PHE A C 1
ATOM 1361 O O . PHE A 1 179 ? -9.034 -6.432 1.703 1.00 94.75 179 PHE A O 1
ATOM 1368 N N . MET A 1 180 ? -7.594 -8.119 1.960 1.00 91.75 180 MET A N 1
ATOM 1369 C CA . MET A 1 180 ? -7.335 -7.815 3.370 1.00 91.75 180 MET A CA 1
ATOM 1370 C C . MET A 1 180 ? -6.700 -6.438 3.564 1.00 91.75 180 MET A C 1
ATOM 1372 O O . MET A 1 180 ? -6.903 -5.829 4.613 1.00 91.75 180 MET A O 1
ATOM 1376 N N . ARG A 1 181 ? -6.014 -5.880 2.557 1.00 90.62 181 ARG A N 1
ATOM 1377 C CA . ARG A 1 181 ? -5.574 -4.475 2.578 1.00 90.62 181 ARG A CA 1
ATOM 1378 C C . ARG A 1 181 ? -6.740 -3.500 2.737 1.00 90.62 181 ARG A C 1
ATOM 1380 O O . ARG A 1 181 ? -6.570 -2.459 3.374 1.00 90.62 181 ARG A O 1
ATOM 1387 N N . CYS A 1 182 ? -7.921 -3.830 2.210 1.00 90.62 182 CYS A N 1
ATOM 1388 C CA . CYS A 1 182 ? -9.122 -3.028 2.409 1.00 90.62 182 CYS A CA 1
ATOM 1389 C C . CYS A 1 182 ? -9.391 -2.821 3.900 1.00 90.62 182 CYS A C 1
ATOM 1391 O O . CYS A 1 182 ? -9.576 -1.686 4.321 1.00 90.62 182 CYS A O 1
ATOM 1393 N N . SER A 1 183 ? -9.325 -3.885 4.704 1.00 86.56 183 SER A N 1
ATOM 1394 C CA . SER A 1 183 ? -9.726 -3.868 6.116 1.00 86.56 183 SER A CA 1
ATOM 1395 C C . SER A 1 183 ? -8.679 -3.319 7.088 1.00 86.56 183 SER A C 1
ATOM 1397 O O . SER A 1 183 ? -9.016 -2.996 8.227 1.00 86.56 183 SER A O 1
ATOM 1399 N N . LYS A 1 184 ? -7.411 -3.173 6.677 1.00 91.69 184 LYS A N 1
ATOM 1400 C CA . LYS A 1 184 ? -6.346 -2.684 7.570 1.00 91.69 184 LYS A CA 1
ATOM 1401 C C . LYS A 1 184 ? -6.421 -1.173 7.765 1.00 91.69 184 LYS A C 1
ATOM 1403 O O . LYS A 1 184 ? -5.958 -0.397 6.929 1.00 91.69 184 LYS A O 1
ATOM 1408 N N . VAL A 1 185 ? -6.981 -0.733 8.886 1.00 94.50 185 VAL A N 1
ATOM 1409 C CA . VAL A 1 185 ? -6.951 0.675 9.307 1.00 94.50 185 VAL A CA 1
ATOM 1410 C C . VAL A 1 185 ? -5.971 0.818 10.457 1.00 94.50 185 VAL A C 1
ATOM 1412 O O . VAL A 1 185 ? -6.129 0.188 11.501 1.00 94.50 185 VAL A O 1
ATOM 1415 N N . PHE A 1 186 ? -4.963 1.662 10.260 1.00 95.25 186 PHE A N 1
ATOM 1416 C CA . PHE A 1 186 ? -3.963 1.940 11.275 1.00 95.25 186 PHE A CA 1
ATOM 1417 C C . PHE A 1 186 ? -4.221 3.274 11.958 1.00 95.25 186 PHE A C 1
ATOM 1419 O O . PHE A 1 186 ? -4.650 4.264 11.361 1.00 95.25 186 PHE A O 1
ATOM 1426 N N . TYR A 1 187 ? -3.909 3.271 13.238 1.00 96.25 187 TYR A N 1
ATOM 1427 C CA . TYR A 1 187 ? -3.978 4.390 14.141 1.00 96.25 187 TYR A CA 1
ATOM 1428 C C . TYR A 1 187 ? -2.589 4.650 14.715 1.00 96.25 187 TYR A C 1
ATOM 1430 O O . TYR A 1 187 ? -1.826 3.713 14.945 1.00 96.25 187 TYR A O 1
ATOM 1438 N N . ARG A 1 188 ? -2.272 5.915 14.985 1.00 96.56 188 ARG A N 1
ATOM 1439 C CA . ARG A 1 188 ? -1.071 6.325 15.712 1.00 96.56 188 ARG A CA 1
ATOM 1440 C C . ARG A 1 188 ? -1.472 7.053 16.983 1.00 96.56 188 ARG A C 1
ATOM 1442 O O . ARG A 1 188 ? -2.283 7.978 16.946 1.00 96.56 188 ARG A O 1
ATOM 1449 N N . VAL A 1 189 ? -0.852 6.680 18.094 1.00 97.19 189 VAL A N 1
ATOM 1450 C CA . VAL A 1 189 ? -0.961 7.428 19.347 1.00 97.19 189 VAL A CA 1
ATOM 1451 C C . VAL A 1 189 ? -0.269 8.781 19.175 1.00 97.19 189 VAL A C 1
ATOM 1453 O O . VAL A 1 189 ? 0.950 8.857 19.019 1.00 97.19 189 VAL A O 1
ATOM 1456 N N . SER A 1 190 ? -1.047 9.860 19.160 1.00 96.06 190 SER A N 1
ATOM 1457 C CA . SER A 1 190 ? -0.558 11.222 18.916 1.00 96.06 190 SER A CA 1
ATOM 1458 C C . SER A 1 190 ? -0.310 12.006 20.206 1.00 96.06 190 SER A C 1
ATOM 1460 O O . SER A 1 190 ? 0.377 13.028 20.179 1.00 96.06 190 SER A O 1
ATOM 1462 N N . ARG A 1 191 ? -0.836 11.532 21.344 1.00 94.94 191 ARG A N 1
ATOM 1463 C CA . ARG A 1 191 ? -0.694 12.166 22.664 1.00 94.94 191 ARG A CA 1
ATOM 1464 C C . ARG A 1 191 ? -0.358 11.144 23.752 1.00 94.94 191 ARG A C 1
ATOM 1466 O O . ARG A 1 191 ? -0.712 9.980 23.606 1.00 94.94 191 ARG A O 1
ATOM 1473 N N . PRO A 1 192 ? 0.309 11.559 24.844 1.00 94.19 192 PRO A N 1
ATOM 1474 C CA . PRO A 1 192 ? 0.567 10.678 25.978 1.00 94.19 192 PRO A CA 1
ATOM 1475 C C . PRO A 1 192 ? -0.724 10.335 26.738 1.00 94.19 192 PRO A C 1
ATOM 1477 O O . PRO A 1 192 ? -1.792 10.892 26.475 1.00 94.19 192 PRO A O 1
ATOM 1480 N N . SER A 1 193 ? -0.591 9.455 27.734 1.00 91.38 193 SER A N 1
ATOM 1481 C CA . SER A 1 193 ? -1.670 9.067 28.657 1.00 91.38 193 SER A CA 1
ATOM 1482 C C . SER A 1 193 ? -2.838 8.341 27.986 1.00 91.38 193 SER A C 1
ATOM 1484 O O . SER A 1 193 ? -3.989 8.503 28.391 1.00 91.38 193 SER A O 1
ATOM 1486 N N . VAL A 1 194 ? -2.546 7.522 26.973 1.00 95.44 194 VAL A N 1
ATOM 1487 C CA . VAL A 1 194 ? -3.538 6.636 26.360 1.00 95.44 194 VAL A CA 1
ATOM 1488 C C . VAL A 1 194 ? -3.432 5.259 27.000 1.00 95.44 194 VAL A C 1
ATOM 1490 O O . VAL A 1 194 ? -2.423 4.570 26.870 1.00 95.44 194 VAL A O 1
ATOM 1493 N N . ASP A 1 195 ? -4.489 4.865 27.697 1.00 95.19 195 ASP A N 1
ATOM 1494 C CA . ASP A 1 195 ? -4.622 3.535 28.274 1.00 95.19 195 ASP A CA 1
ATOM 1495 C C . ASP A 1 195 ? -5.348 2.616 27.280 1.00 95.19 195 ASP A C 1
ATOM 1497 O O . ASP A 1 195 ? -6.364 2.991 26.689 1.00 95.19 195 ASP A O 1
ATOM 1501 N N . LEU A 1 196 ? -4.836 1.398 27.124 1.00 96.06 196 LEU A N 1
ATOM 1502 C CA . LEU A 1 196 ? -5.513 0.293 26.460 1.00 96.06 196 LEU A CA 1
ATOM 1503 C C . LEU A 1 196 ? -6.274 -0.498 27.530 1.00 96.06 196 LEU A C 1
ATOM 1505 O O . LEU A 1 196 ? -5.661 -1.010 28.469 1.00 96.06 196 LEU A O 1
ATOM 1509 N N . VAL A 1 197 ? -7.598 -0.596 27.416 1.00 95.00 197 VAL A N 1
ATOM 1510 C CA . VAL A 1 197 ? -8.460 -1.240 28.426 1.00 95.00 197 VAL A CA 1
ATOM 1511 C C . VAL A 1 197 ? -9.265 -2.399 27.842 1.00 95.00 197 VAL A C 1
ATOM 1513 O O . VAL A 1 197 ? -9.575 -2.418 26.657 1.00 95.00 197 VAL A O 1
ATOM 1516 N N . GLN A 1 198 ? -9.633 -3.384 28.660 1.00 92.31 198 GLN A N 1
ATOM 1517 C CA . GLN A 1 198 ? -10.264 -4.614 28.165 1.00 92.31 198 GLN A CA 1
ATOM 1518 C C . GLN A 1 198 ? -11.686 -4.400 27.608 1.00 92.31 198 GLN A C 1
ATOM 1520 O O . GLN A 1 198 ? -12.075 -5.048 26.637 1.00 92.31 198 GLN A O 1
ATOM 1525 N N . THR A 1 199 ? -12.466 -3.488 28.196 1.00 87.00 199 THR A N 1
ATOM 1526 C CA . THR A 1 199 ? -13.886 -3.268 27.868 1.00 87.00 199 THR A CA 1
ATOM 1527 C C . THR A 1 199 ? -14.211 -1.784 27.703 1.00 87.00 199 THR A C 1
ATOM 1529 O O . THR A 1 199 ? -13.617 -0.929 28.360 1.00 87.00 199 THR A O 1
ATOM 1532 N N . MET A 1 200 ? -15.190 -1.483 26.847 1.00 81.88 200 MET A N 1
ATOM 1533 C CA . MET A 1 200 ? -15.800 -0.156 26.713 1.00 81.88 200 MET A CA 1
ATOM 1534 C C . MET A 1 200 ? -16.837 0.092 27.831 1.00 81.88 200 MET A C 1
ATOM 1536 O O . MET A 1 200 ? -17.456 -0.863 28.296 1.00 81.88 200 MET A O 1
ATOM 1540 N N . GLY A 1 201 ? -17.038 1.348 28.265 1.00 67.19 201 GLY A N 1
ATOM 1541 C CA . GLY A 1 201 ? -18.059 1.709 29.261 1.00 67.19 201 GLY A CA 1
ATOM 1542 C C . GLY A 1 201 ? -17.735 2.920 30.153 1.00 67.19 201 GLY A C 1
ATOM 1543 O O . GLY A 1 201 ? -16.680 3.544 30.032 1.00 67.19 201 GLY A O 1
ATOM 1544 N N . VAL A 1 202 ? -18.678 3.236 31.056 1.00 53.88 202 VAL A N 1
ATOM 1545 C CA . VAL A 1 202 ? -18.643 4.391 31.985 1.00 53.88 202 VAL A CA 1
ATOM 1546 C C . VAL A 1 202 ? -17.658 4.179 33.145 1.00 53.88 202 VAL A C 1
ATOM 1548 O O . VAL A 1 202 ? -17.049 5.132 33.622 1.00 53.88 202 VAL A O 1
ATOM 1551 N N . ALA A 1 203 ? -17.464 2.930 33.576 1.00 61.47 203 ALA A N 1
ATOM 1552 C CA . ALA A 1 203 ? -16.393 2.562 34.497 1.00 61.47 203 ALA A CA 1
ATOM 1553 C C . ALA A 1 203 ? -15.095 2.318 33.711 1.00 61.47 203 ALA A C 1
ATOM 1555 O O . ALA A 1 203 ? -15.132 1.750 32.617 1.00 61.47 203 ALA A O 1
ATOM 1556 N N . GLN A 1 204 ? -13.945 2.723 34.262 1.00 63.25 204 GLN A N 1
ATOM 1557 C CA . GLN A 1 204 ? -12.639 2.378 33.694 1.00 63.25 204 GLN A CA 1
ATOM 1558 C C . GLN A 1 204 ? -12.533 0.849 33.593 1.00 63.25 204 GLN A C 1
ATOM 1560 O O . GLN A 1 204 ? -12.463 0.154 34.606 1.00 63.25 204 GLN A O 1
ATOM 1565 N N . GLY A 1 205 ? -12.568 0.320 32.364 1.00 74.75 205 GLY A N 1
ATOM 1566 C CA . GLY A 1 205 ? -12.308 -1.093 32.110 1.00 74.75 205 GLY A CA 1
ATOM 1567 C C . GLY A 1 205 ? -10.919 -1.477 32.622 1.00 74.75 205 GLY A C 1
ATOM 1568 O O . GLY A 1 205 ? -10.033 -0.626 32.721 1.00 74.75 205 GLY A O 1
ATOM 1569 N N . LYS A 1 206 ? -10.719 -2.760 32.944 1.00 90.12 206 LYS A N 1
ATOM 1570 C CA . LYS A 1 206 ? -9.424 -3.269 33.419 1.00 90.12 206 LYS A CA 1
ATOM 1571 C C . LYS A 1 206 ? -8.306 -2.818 32.473 1.00 90.12 206 LYS A C 1
ATOM 1573 O O . LYS A 1 206 ? -8.377 -3.086 31.270 1.00 90.12 206 LYS A O 1
ATOM 1578 N N . LEU A 1 207 ? -7.296 -2.140 33.022 1.00 94.06 207 LEU A N 1
ATOM 1579 C CA . LEU A 1 207 ? -6.114 -1.720 32.275 1.00 94.06 207 LEU A CA 1
ATOM 1580 C C . LEU A 1 207 ? -5.412 -2.961 31.715 1.00 94.06 207 LEU A C 1
ATOM 1582 O O . LEU A 1 207 ? -5.046 -3.861 32.470 1.00 94.06 207 LEU A O 1
ATOM 1586 N N . VAL A 1 208 ? -5.233 -2.991 30.398 1.00 96.12 208 VAL A N 1
ATOM 1587 C CA . VAL A 1 208 ? -4.361 -3.952 29.720 1.00 96.12 208 VAL A CA 1
ATOM 1588 C C . VAL A 1 208 ? -2.938 -3.422 29.805 1.00 96.12 208 VAL A C 1
ATOM 1590 O O . VAL A 1 208 ? -2.080 -4.070 30.394 1.00 96.12 208 VAL A O 1
ATOM 1593 N N . ARG A 1 209 ? -2.708 -2.207 29.285 1.00 96.94 209 ARG A N 1
ATOM 1594 C CA . ARG A 1 209 ? -1.448 -1.469 29.440 1.00 96.94 209 ARG A CA 1
ATOM 1595 C C . ARG A 1 209 ? -1.569 -0.008 29.012 1.00 96.94 209 ARG A C 1
ATOM 1597 O O . ARG A 1 209 ? -2.573 0.398 28.436 1.00 96.94 209 ARG A O 1
ATOM 1604 N N . LYS A 1 210 ? -0.509 0.765 29.244 1.00 96.69 210 LYS A N 1
ATOM 1605 C CA . LYS A 1 210 ? -0.334 2.113 28.688 1.00 96.69 210 LYS A CA 1
ATOM 1606 C C . LYS A 1 210 ? 0.268 2.033 27.284 1.00 96.69 210 LYS A C 1
ATOM 1608 O O . LYS A 1 210 ? 1.088 1.148 27.028 1.00 96.69 210 LYS A O 1
ATOM 1613 N N . LEU A 1 211 ? -0.153 2.928 26.397 1.00 97.69 211 LEU A N 1
ATOM 1614 C CA . LEU A 1 211 ? 0.379 3.065 25.044 1.00 97.69 211 LEU A CA 1
ATOM 1615 C C . LEU A 1 211 ? 1.379 4.222 24.965 1.00 97.69 211 LEU A C 1
ATOM 1617 O O . LEU A 1 211 ? 1.170 5.280 25.568 1.00 97.69 211 LEU A O 1
ATOM 1621 N N . ASP A 1 212 ? 2.443 4.019 24.195 1.00 96.88 212 ASP A N 1
ATOM 1622 C CA . ASP A 1 212 ? 3.489 5.021 23.990 1.00 96.88 212 ASP A CA 1
ATOM 1623 C C . ASP A 1 212 ? 3.100 6.002 22.871 1.00 96.88 212 ASP A C 1
ATOM 1625 O O . ASP A 1 212 ? 2.399 5.651 21.922 1.00 96.88 212 ASP A O 1
ATOM 1629 N N . VAL A 1 213 ? 3.592 7.243 22.929 1.00 96.31 213 VAL A N 1
ATOM 1630 C CA . VAL A 1 213 ? 3.445 8.178 21.800 1.00 96.31 213 VAL A CA 1
ATOM 1631 C C . VAL A 1 213 ? 4.144 7.599 20.566 1.00 96.31 213 VAL A C 1
ATOM 1633 O O . VAL A 1 213 ? 5.238 7.051 20.669 1.00 96.31 213 VAL A O 1
ATOM 1636 N N . ASN A 1 214 ? 3.527 7.762 19.395 1.00 94.38 214 ASN A N 1
ATOM 1637 C CA . ASN A 1 214 ? 3.908 7.167 18.108 1.00 94.38 214 ASN A CA 1
ATOM 1638 C C . ASN A 1 214 ? 3.670 5.660 17.978 1.00 94.38 214 ASN A C 1
ATOM 1640 O O . ASN A 1 214 ? 3.945 5.105 16.916 1.00 94.38 214 ASN A O 1
ATOM 1644 N N . GLU A 1 215 ? 3.123 5.002 18.998 1.00 95.50 215 GLU A N 1
ATOM 1645 C CA . GLU A 1 215 ? 2.748 3.600 18.888 1.00 95.50 215 GLU A CA 1
ATOM 1646 C C . GLU A 1 215 ? 1.640 3.398 17.843 1.00 95.50 215 GLU A C 1
ATOM 1648 O O . GLU A 1 215 ? 0.687 4.182 17.765 1.00 95.50 215 GLU A O 1
ATOM 1653 N N . ILE A 1 216 ? 1.784 2.348 17.026 1.00 95.69 216 ILE A N 1
ATOM 1654 C CA . ILE A 1 216 ? 0.834 1.993 15.970 1.00 95.69 216 ILE A CA 1
ATOM 1655 C C . ILE A 1 216 ? -0.144 0.940 16.470 1.00 95.69 216 ILE A C 1
ATOM 1657 O O . ILE A 1 216 ? 0.245 -0.061 17.078 1.00 95.69 216 ILE A O 1
ATOM 1661 N N . LEU A 1 217 ? -1.419 1.163 16.168 1.00 96.50 217 LEU A N 1
ATOM 1662 C CA . LEU A 1 217 ? -2.522 0.272 16.488 1.00 96.50 217 LEU A CA 1
ATOM 1663 C C . LEU A 1 217 ? -3.264 -0.111 15.202 1.00 96.50 217 LEU A C 1
ATOM 1665 O O . LEU A 1 217 ? -3.526 0.746 14.364 1.00 96.50 217 LEU A O 1
ATOM 1669 N N . GLU A 1 218 ? -3.641 -1.374 15.057 1.00 95.88 218 GLU A N 1
ATOM 1670 C CA . GLU A 1 218 ? -4.558 -1.853 14.019 1.00 95.88 218 GLU A CA 1
ATOM 1671 C C . GLU A 1 218 ? -5.988 -1.854 14.566 1.00 95.88 218 GLU A C 1
ATOM 1673 O O . GLU A 1 218 ? -6.245 -2.416 15.631 1.00 95.88 218 GLU A O 1
ATOM 1678 N N . LEU A 1 219 ? -6.919 -1.223 13.852 1.00 96.19 219 LEU A N 1
ATOM 1679 C CA . LEU A 1 219 ? -8.337 -1.202 14.198 1.00 96.19 219 LEU A CA 1
ATOM 1680 C C . LEU A 1 219 ? -8.954 -2.596 14.061 1.00 96.19 219 LEU A C 1
ATOM 1682 O O . LEU A 1 219 ? -8.834 -3.233 13.020 1.00 96.19 219 LEU A O 1
ATOM 1686 N N . LEU A 1 220 ? -9.678 -3.020 15.092 1.00 94.19 220 LEU A N 1
ATOM 1687 C CA . LEU A 1 220 ? -10.480 -4.244 15.093 1.00 94.19 220 LEU A CA 1
ATOM 1688 C C . LEU A 1 220 ? -11.981 -3.951 15.191 1.00 94.19 220 LEU A C 1
ATOM 1690 O O . LEU A 1 220 ? -12.788 -4.719 14.682 1.00 94.19 220 LEU A O 1
ATOM 1694 N N . GLU A 1 221 ? -12.365 -2.862 15.863 1.00 92.56 221 GLU A N 1
ATOM 1695 C CA . GLU A 1 221 ? -13.767 -2.475 16.052 1.00 92.56 221 GLU A CA 1
ATOM 1696 C C . GLU A 1 221 ? -13.887 -0.963 16.292 1.00 92.56 221 GLU A C 1
ATOM 1698 O O . GLU A 1 221 ? -13.079 -0.366 17.012 1.00 92.56 221 GLU A O 1
ATOM 1703 N N . GLY A 1 222 ? -14.927 -0.342 15.734 1.00 90.12 222 GLY A N 1
ATOM 1704 C CA . GLY A 1 222 ? -15.168 1.098 15.841 1.00 90.12 222 GLY A CA 1
ATOM 1705 C C . GLY A 1 222 ? -14.563 1.898 14.680 1.00 90.12 222 GLY A C 1
ATOM 1706 O O . GLY A 1 222 ? -14.297 1.327 13.627 1.00 90.12 222 GLY A O 1
ATOM 1707 N N . PRO A 1 223 ? -14.360 3.219 14.828 1.00 93.81 223 PRO A N 1
ATOM 1708 C CA . PRO A 1 223 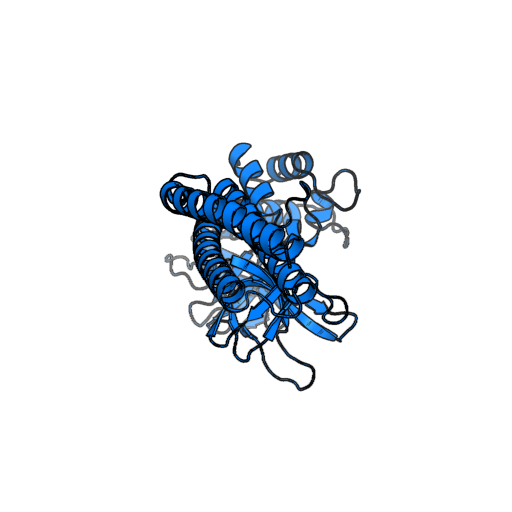? -14.548 4.015 16.038 1.00 93.81 223 PRO A CA 1
ATOM 1709 C C . PRO A 1 223 ? -16.022 4.119 16.466 1.00 93.81 223 PRO A C 1
ATOM 1711 O O . PRO A 1 223 ? -16.914 4.293 15.642 1.00 93.81 223 PRO A O 1
ATOM 1714 N N . VAL A 1 224 ? -16.279 4.042 17.773 1.00 92.50 224 VAL A N 1
ATOM 1715 C CA . VAL A 1 224 ? -17.611 4.157 18.384 1.00 92.50 224 VAL A CA 1
ATOM 1716 C C . VAL A 1 224 ? -17.670 5.423 19.225 1.00 92.50 224 VAL A C 1
ATOM 1718 O O . VAL A 1 224 ? -16.842 5.622 20.114 1.00 92.50 224 VAL A O 1
ATOM 1721 N N . LYS A 1 225 ? -18.658 6.281 18.962 1.00 93.00 225 LYS A N 1
ATOM 1722 C CA . LYS A 1 225 ? -18.927 7.476 19.767 1.00 93.00 225 LYS A CA 1
ATOM 1723 C C . LYS A 1 225 ? -19.921 7.145 20.878 1.00 93.00 225 LYS A C 1
ATOM 1725 O O . LYS A 1 225 ? -21.074 6.825 20.607 1.00 93.00 225 LYS A O 1
ATOM 1730 N N . GLU A 1 226 ? -19.476 7.242 22.124 1.00 90.81 226 GLU A N 1
ATOM 1731 C CA . GLU A 1 226 ? -20.319 7.083 23.306 1.00 90.81 226 GLU A CA 1
ATOM 1732 C C . GLU A 1 226 ? -21.251 8.290 23.511 1.00 90.81 226 GLU A C 1
ATOM 1734 O O . GLU A 1 226 ? -21.009 9.395 23.014 1.00 90.81 226 GLU A O 1
ATOM 1739 N N . ILE A 1 227 ? -22.284 8.107 24.340 1.00 88.94 227 ILE A N 1
ATOM 1740 C CA . ILE A 1 227 ? -23.214 9.168 24.776 1.00 88.94 227 ILE A CA 1
ATOM 1741 C C . ILE A 1 227 ? -22.457 10.339 25.436 1.00 88.94 227 ILE A C 1
ATOM 1743 O O . ILE A 1 227 ? -22.832 11.501 25.294 1.00 88.94 227 ILE A O 1
ATOM 1747 N N . THR A 1 228 ? -21.332 10.045 26.092 1.00 89.62 228 THR A N 1
ATOM 1748 C CA . THR A 1 228 ? -20.412 11.008 26.724 1.00 89.62 228 THR A CA 1
ATOM 1749 C C . THR A 1 228 ? -19.589 11.832 25.722 1.00 89.62 228 THR A C 1
ATOM 1751 O O . THR A 1 228 ? -18.758 12.640 26.133 1.00 89.62 228 THR A O 1
ATOM 1754 N N . LYS A 1 229 ? -19.803 11.644 24.410 1.00 92.19 229 LYS A N 1
ATOM 1755 C CA . LYS A 1 229 ? -19.032 12.213 23.287 1.00 92.19 2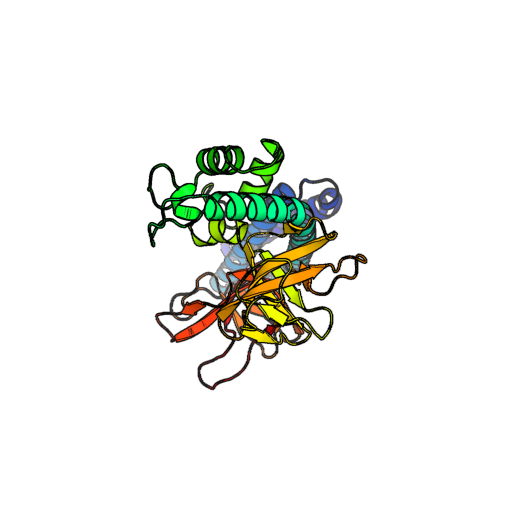29 LYS A CA 1
ATOM 1756 C C . LYS A 1 229 ? -17.604 11.678 23.148 1.00 92.19 229 LYS A C 1
ATOM 1758 O O . LYS A 1 229 ? -16.911 12.091 22.222 1.00 92.19 229 LYS A O 1
ATOM 1763 N N . VAL A 1 230 ? -17.174 10.762 24.015 1.00 92.75 230 VAL A N 1
ATOM 1764 C CA . VAL A 1 230 ? -15.890 10.063 23.887 1.00 92.75 230 VAL A CA 1
ATOM 1765 C C . VAL A 1 230 ? -15.963 9.103 22.701 1.00 92.75 230 VAL A C 1
ATOM 1767 O O . VAL A 1 230 ? -16.937 8.371 22.553 1.00 92.75 230 VAL A O 1
ATOM 1770 N N . VAL A 1 231 ? -14.936 9.095 21.856 1.00 94.94 231 VAL A N 1
ATOM 1771 C CA . VAL A 1 231 ? -14.808 8.158 20.738 1.00 94.94 231 VAL A CA 1
ATOM 1772 C C . VAL A 1 231 ? -13.768 7.107 21.088 1.00 94.94 231 VAL A C 1
ATOM 1774 O O . VAL A 1 231 ? -12.598 7.432 21.314 1.00 94.94 231 VAL A O 1
ATOM 1777 N N . ARG A 1 232 ? -14.163 5.837 21.093 1.00 94.56 232 ARG A N 1
ATOM 1778 C CA . ARG A 1 232 ? -13.274 4.706 21.369 1.00 94.56 232 ARG A CA 1
ATOM 1779 C C . ARG A 1 232 ? -13.081 3.834 20.140 1.00 94.56 232 ARG A C 1
ATOM 1781 O O . ARG A 1 232 ? -13.983 3.698 19.323 1.00 94.56 232 ARG A O 1
ATOM 1788 N N . ALA A 1 233 ? -11.913 3.225 20.040 1.00 95.62 233 ALA A N 1
ATOM 1789 C CA . ALA A 1 233 ? -11.602 2.224 19.032 1.00 95.62 233 ALA A CA 1
ATOM 1790 C C . ALA A 1 233 ? -11.017 1.002 19.734 1.00 95.62 233 ALA A C 1
ATOM 1792 O O . ALA A 1 233 ? -10.176 1.144 20.626 1.00 95.62 233 ALA A O 1
ATOM 1793 N N . LYS A 1 234 ? -11.475 -0.191 19.363 1.00 95.94 234 LYS A N 1
ATOM 1794 C CA . LYS A 1 234 ? -10.841 -1.436 19.779 1.00 95.94 234 LYS A CA 1
ATOM 1795 C C . LYS A 1 234 ? -9.726 -1.718 18.801 1.00 95.94 234 LYS A C 1
ATOM 1797 O O . LYS A 1 234 ? -9.974 -1.811 17.599 1.00 95.94 234 LYS A O 1
ATOM 1802 N N . CYS A 1 235 ? -8.518 -1.866 19.309 1.00 96.38 235 CYS A N 1
ATOM 1803 C CA . CYS A 1 235 ? -7.347 -2.029 18.478 1.00 96.38 235 CYS A CA 1
ATOM 1804 C C . CYS A 1 235 ? -6.445 -3.148 18.993 1.00 96.38 235 CYS A C 1
ATOM 1806 O O . CYS A 1 235 ? -6.445 -3.476 20.182 1.00 96.38 235 CYS A O 1
ATOM 1808 N N . LYS A 1 236 ? -5.639 -3.689 18.083 1.00 96.31 236 LYS A N 1
ATOM 1809 C CA . LYS A 1 236 ? -4.454 -4.487 18.379 1.00 96.31 236 LYS A CA 1
ATOM 1810 C C . LYS A 1 236 ? -3.234 -3.576 18.331 1.00 96.31 236 LYS A C 1
ATOM 1812 O O . LYS A 1 236 ? -3.005 -2.915 17.323 1.00 96.31 236 LYS A O 1
ATOM 1817 N N . ALA A 1 237 ? -2.444 -3.526 19.394 1.00 96.50 237 ALA A N 1
ATOM 1818 C CA . ALA A 1 237 ? -1.184 -2.800 19.379 1.00 96.50 237 ALA A CA 1
ATOM 1819 C C . ALA A 1 237 ? -0.130 -3.581 18.586 1.00 96.50 237 ALA A C 1
ATOM 1821 O O . ALA A 1 237 ? 0.110 -4.759 18.846 1.00 96.50 237 ALA A O 1
ATOM 1822 N N . MET A 1 238 ? 0.518 -2.929 17.620 1.00 93.44 238 MET A N 1
ATOM 1823 C CA . MET A 1 238 ? 1.438 -3.617 16.705 1.00 93.44 238 MET A CA 1
ATOM 1824 C C . MET A 1 238 ? 2.784 -3.970 17.349 1.00 93.44 238 MET A C 1
ATOM 1826 O O . MET A 1 238 ? 3.502 -4.820 16.830 1.00 93.44 238 MET A O 1
ATOM 1830 N N . LYS A 1 239 ? 3.114 -3.350 18.489 1.00 91.75 239 LYS A N 1
ATOM 1831 C CA . LYS A 1 239 ? 4.351 -3.586 19.251 1.00 91.75 239 LYS A CA 1
ATOM 1832 C C . LYS A 1 239 ? 4.390 -4.963 19.916 1.00 91.75 239 LYS A C 1
ATOM 1834 O O . LYS A 1 239 ? 5.430 -5.609 19.920 1.00 91.75 239 LYS A O 1
ATOM 1839 N N . ASP A 1 240 ? 3.276 -5.383 20.510 1.00 94.06 240 ASP A N 1
ATOM 1840 C CA . ASP A 1 240 ? 3.202 -6.553 21.396 1.00 94.06 240 ASP A CA 1
ATOM 1841 C C . ASP A 1 240 ? 1.968 -7.437 21.151 1.00 94.06 240 ASP A C 1
ATOM 1843 O O . ASP A 1 240 ? 1.814 -8.475 21.788 1.00 94.06 240 ASP A O 1
ATOM 1847 N N . GLY A 1 241 ? 1.078 -7.047 20.236 1.00 94.81 241 GLY A N 1
ATOM 1848 C CA . GLY A 1 241 ? -0.148 -7.778 19.931 1.00 94.81 241 GLY A CA 1
ATOM 1849 C C . GLY A 1 241 ? -1.260 -7.614 20.968 1.00 94.81 241 GLY A C 1
ATOM 1850 O O . GLY A 1 241 ? -2.306 -8.240 20.802 1.00 94.81 241 GLY A O 1
ATOM 1851 N N . SER A 1 242 ? -1.074 -6.779 21.997 1.00 96.69 242 SER A N 1
ATOM 1852 C CA . SER A 1 242 ? -2.087 -6.526 23.026 1.00 96.69 242 SER A CA 1
ATOM 1853 C C . SER A 1 242 ? -3.361 -5.953 22.406 1.00 96.69 242 SER A C 1
ATOM 1855 O O . SER A 1 242 ? -3.305 -4.999 21.630 1.00 96.69 242 SER A O 1
ATOM 1857 N N . ILE A 1 243 ? -4.518 -6.512 22.763 1.00 96.75 243 ILE A N 1
ATOM 1858 C CA . ILE A 1 243 ? -5.825 -6.081 22.251 1.00 96.75 243 ILE A CA 1
ATOM 1859 C C . ILE A 1 243 ? -6.611 -5.378 23.354 1.00 96.75 243 ILE A C 1
ATOM 1861 O O . ILE A 1 243 ? -6.708 -5.871 24.477 1.00 96.75 243 ILE A O 1
ATOM 1865 N N . GLY A 1 244 ? -7.228 -4.250 23.015 1.00 95.81 244 GLY A N 1
ATOM 1866 C CA . GLY A 1 244 ? -8.156 -3.559 23.900 1.00 95.81 244 GLY A CA 1
ATOM 1867 C C . GLY A 1 244 ? -8.746 -2.305 23.272 1.00 95.81 244 GLY A C 1
ATOM 1868 O O . GLY A 1 244 ? -8.489 -1.975 22.119 1.00 95.81 244 GLY A O 1
ATOM 1869 N N . TRP A 1 245 ? -9.558 -1.606 24.048 1.00 96.06 245 TRP A N 1
ATOM 1870 C CA . TRP A 1 245 ? -10.157 -0.331 23.697 1.00 96.06 245 TRP A CA 1
ATOM 1871 C C . TRP A 1 245 ? -9.233 0.818 24.082 1.00 96.06 245 TRP A C 1
ATOM 1873 O O . TRP A 1 245 ? -8.781 0.899 25.222 1.00 96.06 245 TRP A O 1
ATOM 1883 N N . ALA A 1 246 ? -9.006 1.731 23.146 1.00 95.88 246 ALA A N 1
ATOM 1884 C CA . ALA A 1 246 ? -8.310 2.989 23.363 1.00 95.88 246 ALA A CA 1
ATOM 1885 C C . ALA A 1 246 ? -9.265 4.163 23.112 1.00 95.88 246 ALA A C 1
ATOM 1887 O O . ALA A 1 246 ? -10.120 4.122 22.220 1.00 95.88 246 ALA A O 1
ATOM 1888 N N . THR A 1 247 ? -9.112 5.234 23.889 1.00 95.06 247 THR A N 1
ATOM 1889 C CA . THR A 1 247 ? -9.799 6.500 23.613 1.00 95.06 247 THR A CA 1
ATOM 1890 C C . THR A 1 247 ? -9.122 7.175 22.430 1.00 95.06 247 THR A C 1
ATOM 1892 O O . THR A 1 247 ? -8.008 7.673 22.555 1.00 95.06 247 THR A O 1
ATOM 1895 N N . SER A 1 248 ? -9.799 7.209 21.285 1.00 94.88 248 SER A N 1
ATOM 1896 C CA . SER A 1 248 ? -9.304 7.904 20.093 1.00 94.88 248 SER A CA 1
ATOM 1897 C C . SER A 1 248 ? -9.529 9.411 20.181 1.00 94.88 248 SER A C 1
ATOM 1899 O O . SER A 1 248 ? -8.621 10.187 19.896 1.00 94.88 248 SER A O 1
ATOM 1901 N N . THR A 1 249 ? -10.707 9.835 20.648 1.00 96.31 249 THR A N 1
ATOM 1902 C CA . THR A 1 249 ? -11.063 11.247 20.847 1.00 96.31 249 THR A CA 1
ATOM 1903 C C . THR A 1 249 ? -11.777 11.422 22.185 1.00 96.31 249 THR A C 1
ATOM 1905 O O . THR A 1 249 ? -12.716 10.690 22.492 1.00 96.31 249 THR A O 1
ATOM 1908 N N . GLY A 1 250 ? -11.328 12.377 23.000 1.00 94.12 250 GLY A N 1
ATOM 1909 C CA . GLY A 1 250 ? -11.955 12.713 24.279 1.00 94.12 250 GLY A CA 1
ATOM 1910 C C . GLY A 1 250 ? -13.302 13.425 24.115 1.00 94.12 250 GLY A C 1
ATOM 1911 O O . GLY A 1 250 ? -13.647 13.903 23.037 1.00 94.12 250 GLY A O 1
ATOM 1912 N N . SER A 1 251 ? -14.056 13.562 25.208 1.00 93.94 251 SER A N 1
ATOM 1913 C CA . SER A 1 251 ? -15.366 14.243 25.218 1.00 93.94 251 SER A CA 1
ATOM 1914 C C . SER A 1 251 ? -15.301 15.723 24.812 1.00 93.94 251 SER A C 1
ATOM 1916 O O . SER A 1 251 ? -16.293 16.287 24.349 1.00 93.94 251 SER A O 1
ATOM 1918 N N . ASN A 1 252 ? -14.127 16.341 24.956 1.00 94.25 252 ASN A N 1
ATOM 1919 C CA . ASN A 1 252 ? -13.812 17.709 24.543 1.00 94.25 252 ASN A CA 1
ATOM 1920 C C . ASN A 1 252 ? -13.287 17.817 23.096 1.00 94.25 252 ASN A C 1
ATOM 1922 O O . ASN A 1 252 ? -12.853 18.892 22.693 1.00 94.25 252 ASN A O 1
ATOM 1926 N N . GLY A 1 253 ? -13.281 16.723 22.327 1.00 94.12 253 GLY A N 1
ATOM 1927 C CA . GLY A 1 253 ? -12.800 16.700 20.942 1.00 94.12 253 GLY A CA 1
ATOM 1928 C C . GLY A 1 253 ? -11.283 16.562 20.782 1.00 94.12 253 GLY A C 1
ATOM 1929 O O . GLY A 1 253 ? -10.799 16.528 19.655 1.00 94.12 253 GLY A O 1
ATOM 1930 N N . VAL A 1 254 ? -10.512 16.455 21.871 1.00 96.19 254 VAL A N 1
ATOM 1931 C CA . VAL A 1 254 ? -9.062 16.228 21.778 1.00 96.19 254 VAL A CA 1
ATOM 1932 C C . VAL A 1 254 ? -8.792 14.833 21.222 1.00 96.19 254 VAL A C 1
ATOM 1934 O O . VAL A 1 254 ? -9.203 13.838 21.816 1.00 96.19 254 VAL A O 1
ATOM 1937 N N . VAL A 1 255 ? -8.067 14.763 20.105 1.00 96.75 255 VAL A N 1
ATOM 1938 C CA . VAL A 1 255 ? -7.629 13.508 19.483 1.00 96.75 255 VAL A CA 1
ATOM 1939 C C . VAL A 1 255 ? -6.362 13.009 20.180 1.00 96.75 255 VAL A C 1
ATOM 1941 O O . VAL A 1 255 ? -5.357 13.718 20.244 1.00 96.75 255 VAL A O 1
ATOM 1944 N N . PHE A 1 256 ? -6.427 11.791 20.711 1.00 97.06 256 PHE A N 1
ATOM 1945 C CA . PHE A 1 256 ? -5.318 11.084 21.362 1.00 97.06 256 PHE A CA 1
ATOM 1946 C C . PHE A 1 256 ? -4.732 9.989 20.474 1.00 97.06 256 PHE A C 1
ATOM 1948 O O . PHE A 1 256 ? -3.548 9.664 20.574 1.00 97.06 256 PHE A O 1
ATOM 1955 N N . VAL A 1 257 ? -5.576 9.424 19.612 1.00 96.50 257 VAL A N 1
ATOM 1956 C CA . VAL A 1 257 ? -5.204 8.406 18.643 1.00 96.50 257 VAL A CA 1
ATOM 1957 C C . VAL A 1 257 ? -5.837 8.788 17.312 1.00 96.50 257 VAL A C 1
ATOM 1959 O O . VAL A 1 257 ? -7.059 8.873 17.200 1.00 96.50 257 VAL A O 1
ATOM 1962 N N . GLU A 1 258 ? -5.005 9.037 16.310 1.00 94.81 258 GLU A N 1
ATOM 1963 C CA . GLU A 1 258 ? -5.431 9.493 14.986 1.00 94.81 258 GLU A CA 1
ATOM 1964 C C . GLU A 1 258 ? -5.240 8.394 13.942 1.00 94.81 258 GLU A C 1
ATOM 1966 O O . GLU A 1 258 ? -4.326 7.578 14.059 1.00 94.81 258 GLU A O 1
ATOM 1971 N N . GLN A 1 259 ? -6.082 8.373 12.911 1.00 94.00 259 GLN A N 1
ATOM 1972 C CA . GLN A 1 259 ? -5.872 7.490 11.766 1.00 94.00 259 GLN A CA 1
ATOM 1973 C C . GLN A 1 259 ? -4.627 7.932 11.005 1.00 94.00 259 GLN A C 1
ATOM 1975 O O . GLN A 1 259 ? -4.452 9.122 10.734 1.00 94.00 259 GLN A O 1
ATOM 1980 N N . LYS A 1 260 ? -3.757 6.987 10.650 1.00 92.12 260 LYS A N 1
ATOM 1981 C CA . LYS A 1 260 ? -2.530 7.309 9.925 1.00 92.12 260 LYS A CA 1
ATOM 1982 C C . LYS A 1 260 ? -2.080 6.149 9.049 1.00 92.12 260 LYS A C 1
ATOM 1984 O O . LYS A 1 260 ? -2.027 5.007 9.494 1.00 92.12 260 LYS A O 1
ATOM 1989 N N . LYS A 1 261 ? -1.668 6.469 7.822 1.00 91.38 261 LYS A N 1
ATOM 1990 C CA . LYS A 1 261 ? -0.917 5.540 6.973 1.00 91.38 261 LYS A CA 1
ATOM 1991 C C . LYS A 1 261 ? 0.450 5.266 7.581 1.00 91.38 261 LYS A C 1
ATOM 1993 O O . LYS A 1 261 ? 1.181 6.199 7.926 1.00 91.38 261 LYS A O 1
ATOM 1998 N N . VAL A 1 262 ? 0.804 3.993 7.677 1.00 93.06 262 VAL A N 1
ATOM 1999 C CA . VAL A 1 262 ? 2.100 3.582 8.210 1.00 93.06 262 VAL A CA 1
ATOM 2000 C C . VAL A 1 262 ? 3.133 3.636 7.099 1.00 93.06 262 VAL A C 1
ATOM 2002 O O . VAL A 1 262 ? 2.890 3.151 5.992 1.00 93.06 262 VAL A O 1
ATOM 2005 N N . HIS A 1 263 ? 4.287 4.218 7.408 1.00 95.12 263 HIS A N 1
ATOM 2006 C CA . HIS A 1 263 ? 5.419 4.254 6.503 1.00 95.12 263 HIS A CA 1
ATOM 2007 C C . HIS A 1 263 ? 6.633 3.598 7.149 1.00 95.12 263 HIS A C 1
ATOM 2009 O O . HIS A 1 263 ? 6.821 3.669 8.361 1.00 95.12 263 HIS A O 1
ATOM 2015 N N . TYR A 1 264 ? 7.475 2.989 6.323 1.00 96.50 264 TYR A N 1
ATOM 2016 C CA . TYR A 1 264 ? 8.825 2.592 6.698 1.00 96.50 264 TYR A CA 1
ATOM 2017 C C . TYR A 1 264 ? 9.830 3.438 5.926 1.00 96.50 264 TYR A C 1
ATOM 2019 O O . TYR A 1 264 ? 9.689 3.639 4.721 1.00 96.50 264 TYR A O 1
ATOM 2027 N N . GLN A 1 265 ? 10.862 3.909 6.615 1.00 97.44 265 GLN A N 1
ATOM 2028 C CA . GLN A 1 265 ? 12.026 4.530 6.006 1.00 97.44 265 GLN A CA 1
ATOM 2029 C C . GLN A 1 265 ? 13.140 3.503 5.836 1.00 97.44 265 GLN A C 1
ATOM 2031 O O . GLN A 1 265 ? 13.459 2.756 6.762 1.00 97.44 265 GLN A O 1
ATOM 2036 N N . VAL A 1 266 ? 13.771 3.517 4.667 1.00 97.81 266 VAL A N 1
ATOM 2037 C CA . VAL A 1 266 ? 14.960 2.720 4.370 1.00 97.81 266 VAL A CA 1
ATOM 2038 C C . VAL A 1 266 ? 16.149 3.278 5.151 1.00 97.81 266 VAL A C 1
ATOM 2040 O O . VAL A 1 266 ? 16.572 4.408 4.915 1.00 97.81 266 VAL A O 1
ATOM 2043 N N . LYS A 1 267 ? 16.678 2.494 6.092 1.00 96.94 267 LYS A N 1
ATOM 2044 C CA . LYS A 1 267 ? 17.872 2.812 6.894 1.00 96.94 267 LYS A CA 1
ATOM 2045 C C . LYS A 1 267 ? 19.160 2.288 6.284 1.00 96.94 267 LYS A C 1
ATOM 2047 O O . LYS A 1 267 ? 20.211 2.877 6.479 1.00 96.94 267 LYS A O 1
ATOM 2052 N N . SER A 1 268 ? 19.082 1.191 5.545 1.00 94.50 268 SER A N 1
ATOM 2053 C CA . SER A 1 268 ? 20.194 0.682 4.753 1.00 94.50 268 SER A CA 1
ATOM 2054 C C . SER A 1 268 ? 19.661 0.142 3.437 1.00 94.50 268 SER A C 1
ATOM 2056 O O . SER A 1 268 ? 18.541 -0.373 3.385 1.00 94.50 268 SER A O 1
ATOM 2058 N N . ALA A 1 269 ? 20.446 0.307 2.368 1.00 94.25 269 ALA A N 1
ATOM 2059 C CA . ALA A 1 269 ? 20.032 -0.082 1.027 1.00 94.25 269 ALA A CA 1
ATOM 2060 C C . ALA A 1 269 ? 19.534 -1.534 1.007 1.00 94.25 269 ALA A C 1
ATOM 2062 O O . ALA A 1 269 ? 20.145 -2.430 1.593 1.00 94.25 269 ALA A O 1
ATOM 2063 N N . THR A 1 270 ? 18.397 -1.749 0.356 1.00 95.06 270 THR A N 1
ATOM 2064 C CA . THR A 1 270 ? 17.748 -3.058 0.277 1.00 95.06 270 THR A CA 1
ATOM 2065 C C . THR A 1 270 ? 17.039 -3.210 -1.060 1.00 95.06 270 THR A C 1
ATOM 2067 O O . THR A 1 270 ? 16.827 -2.238 -1.783 1.00 95.06 270 THR A O 1
ATOM 2070 N N . THR A 1 271 ? 16.682 -4.436 -1.419 1.00 96.00 271 THR A N 1
ATOM 2071 C CA . THR A 1 271 ? 16.035 -4.728 -2.701 1.00 96.00 271 THR A CA 1
ATOM 2072 C C . THR A 1 271 ? 14.521 -4.787 -2.528 1.00 96.00 271 THR A C 1
ATOM 2074 O O . THR A 1 271 ? 14.024 -5.451 -1.618 1.00 96.00 271 THR A O 1
ATOM 2077 N N . LEU A 1 272 ? 13.793 -4.105 -3.413 1.00 97.19 272 LEU A N 1
ATOM 2078 C CA . LEU A 1 272 ? 12.356 -4.286 -3.585 1.00 97.19 272 LEU A CA 1
ATOM 2079 C C . LEU A 1 272 ? 12.126 -5.452 -4.550 1.00 97.19 272 LEU A C 1
ATOM 2081 O O . LEU A 1 272 ? 12.691 -5.453 -5.645 1.00 97.19 272 LEU A O 1
ATOM 2085 N N . THR A 1 273 ? 11.308 -6.424 -4.161 1.00 96.75 273 THR A N 1
ATOM 2086 C CA . THR A 1 273 ? 11.092 -7.655 -4.933 1.00 96.75 273 THR A CA 1
ATOM 2087 C C . THR A 1 273 ? 9.618 -7.889 -5.247 1.00 96.75 273 THR A C 1
ATOM 2089 O O . THR A 1 273 ? 8.744 -7.344 -4.577 1.00 96.75 273 THR A O 1
ATOM 2092 N N . ASP A 1 274 ? 9.328 -8.699 -6.255 1.00 93.81 274 ASP A N 1
ATOM 2093 C CA . ASP A 1 274 ? 7.962 -9.025 -6.694 1.00 93.81 274 ASP A CA 1
ATOM 2094 C C . ASP A 1 274 ? 7.181 -9.883 -5.683 1.00 93.81 274 ASP A C 1
ATOM 2096 O O . ASP A 1 274 ? 6.013 -9.606 -5.409 1.00 93.81 274 ASP A O 1
ATOM 2100 N N . VAL A 1 275 ? 7.832 -10.866 -5.055 1.00 94.25 275 VAL A N 1
ATOM 2101 C CA . VAL A 1 275 ? 7.183 -11.830 -4.147 1.00 94.25 275 VAL A CA 1
ATOM 2102 C C . VAL A 1 275 ? 7.754 -11.821 -2.726 1.00 94.25 275 VAL A C 1
ATOM 2104 O O . VAL A 1 275 ? 8.847 -11.304 -2.469 1.00 94.25 275 VAL A O 1
ATOM 2107 N N . LEU A 1 276 ? 6.998 -12.416 -1.790 1.00 94.12 276 LEU A N 1
ATOM 2108 C CA . LEU A 1 276 ? 7.354 -12.518 -0.368 1.00 94.12 276 LEU A CA 1
ATOM 2109 C C . LEU A 1 276 ? 8.622 -13.344 -0.138 1.00 94.12 276 LEU A C 1
ATOM 2111 O O . LEU A 1 276 ? 9.381 -13.030 0.776 1.00 94.12 276 LEU A O 1
ATOM 2115 N N . SER A 1 277 ? 8.889 -14.377 -0.939 1.00 93.50 277 SER A N 1
ATOM 2116 C CA . SER A 1 277 ? 10.120 -15.148 -0.765 1.00 93.50 277 SER A CA 1
ATOM 2117 C C . SER A 1 277 ? 11.328 -14.351 -1.235 1.00 93.50 277 SER A C 1
ATOM 2119 O O . SER A 1 277 ? 11.402 -13.981 -2.397 1.00 93.50 277 SER A O 1
ATOM 2121 N N . ALA A 1 278 ? 12.314 -14.140 -0.366 1.00 90.38 278 ALA A N 1
ATOM 2122 C CA . ALA A 1 278 ? 13.574 -13.506 -0.749 1.00 90.38 278 ALA A CA 1
ATOM 2123 C C . ALA A 1 278 ? 14.483 -14.425 -1.592 1.00 90.38 278 ALA A C 1
ATOM 2125 O O . ALA A 1 278 ? 15.507 -13.968 -2.096 1.00 90.38 278 ALA A O 1
ATOM 2126 N N . LYS A 1 279 ? 14.149 -15.721 -1.720 1.00 90.06 279 LYS A N 1
ATOM 2127 C CA . LYS A 1 279 ? 14.943 -16.697 -2.489 1.00 90.06 279 LYS A CA 1
ATOM 2128 C C . LYS A 1 279 ? 14.424 -16.921 -3.907 1.00 90.06 279 LYS A C 1
ATOM 2130 O O . LYS A 1 279 ? 15.225 -17.216 -4.784 1.00 90.06 279 LYS A O 1
ATOM 2135 N N . THR A 1 280 ? 13.115 -16.814 -4.128 1.00 92.50 280 THR A N 1
ATOM 2136 C CA . THR A 1 280 ? 12.482 -17.104 -5.430 1.00 92.50 280 THR A CA 1
ATOM 2137 C C . THR A 1 280 ? 11.970 -15.850 -6.132 1.00 92.50 280 THR A C 1
ATOM 2139 O O . THR A 1 280 ? 11.122 -15.946 -7.013 1.00 92.50 280 THR A O 1
ATOM 2142 N N . CYS A 1 281 ? 12.425 -14.674 -5.708 1.00 92.75 281 CYS A N 1
ATOM 2143 C CA . CYS A 1 281 ? 11.941 -13.405 -6.223 1.00 92.75 281 CYS A CA 1
ATOM 2144 C C . CYS A 1 281 ? 12.786 -12.828 -7.352 1.00 92.75 281 CYS A C 1
ATOM 2146 O O . CYS A 1 281 ? 14.002 -13.027 -7.414 1.00 92.75 281 CYS A O 1
ATOM 2148 N N . THR A 1 282 ? 12.148 -11.973 -8.140 1.00 94.12 282 THR A N 1
ATOM 2149 C CA . THR A 1 282 ? 12.809 -11.042 -9.047 1.00 94.12 282 THR A CA 1
ATOM 2150 C C . THR A 1 282 ? 13.051 -9.710 -8.341 1.00 94.12 282 THR A C 1
ATOM 2152 O O . THR A 1 282 ? 12.195 -9.184 -7.623 1.00 94.12 282 THR A O 1
ATOM 2155 N N . SER A 1 283 ? 14.231 -9.126 -8.558 1.00 94.56 283 SER A N 1
ATOM 2156 C CA . SER A 1 283 ? 14.523 -7.758 -8.127 1.00 94.56 283 SER A CA 1
ATOM 2157 C C . SER A 1 283 ? 13.764 -6.768 -9.007 1.00 94.56 283 SER A C 1
ATOM 2159 O O . SER A 1 283 ? 14.049 -6.660 -10.196 1.00 94.56 283 SER A O 1
ATOM 2161 N N . LEU A 1 284 ? 12.863 -5.989 -8.410 1.00 93.00 284 LEU A N 1
ATOM 2162 C CA . LEU A 1 284 ? 12.181 -4.889 -9.092 1.00 93.00 284 LEU A CA 1
ATOM 2163 C C . LEU A 1 284 ? 13.091 -3.664 -9.180 1.00 93.00 284 LEU A C 1
ATOM 2165 O O . LEU A 1 284 ? 13.205 -3.049 -10.235 1.00 93.00 284 LEU A O 1
ATOM 2169 N N . ARG A 1 285 ? 13.736 -3.301 -8.062 1.00 93.62 285 ARG A N 1
ATOM 2170 C CA . ARG A 1 285 ? 14.761 -2.247 -7.993 1.00 93.62 285 ARG A CA 1
ATOM 2171 C C . ARG A 1 285 ? 15.464 -2.206 -6.638 1.00 93.62 285 ARG A C 1
ATOM 2173 O O . ARG A 1 285 ? 14.972 -2.734 -5.645 1.00 93.62 285 ARG A O 1
ATOM 2180 N N . GLN A 1 286 ? 16.563 -1.459 -6.580 1.00 95.94 286 GLN A N 1
ATOM 2181 C CA . GLN A 1 286 ? 17.198 -1.072 -5.321 1.00 95.94 286 GLN A CA 1
ATOM 2182 C C . GLN A 1 286 ? 16.458 0.100 -4.660 1.00 95.94 286 GLN A C 1
ATOM 2184 O O . GLN A 1 286 ? 16.115 1.091 -5.314 1.00 95.94 286 GLN A O 1
ATOM 2189 N N . LEU A 1 287 ? 16.234 -0.015 -3.355 1.00 97.25 287 LEU A N 1
ATOM 2190 C CA . LEU A 1 287 ? 15.758 1.039 -2.469 1.00 97.25 287 LEU A CA 1
ATOM 2191 C C . LEU A 1 287 ? 16.966 1.713 -1.820 1.00 97.25 287 LEU A C 1
ATOM 2193 O O . LEU A 1 287 ? 17.779 1.050 -1.174 1.00 97.25 287 LEU A O 1
ATOM 2197 N N . LYS A 1 288 ? 17.093 3.029 -2.001 1.00 96.69 288 LYS A N 1
ATOM 2198 C CA . LYS A 1 288 ? 18.172 3.814 -1.392 1.00 96.69 288 LYS A CA 1
ATOM 2199 C C . LYS A 1 288 ? 17.801 4.243 0.023 1.00 96.69 288 LYS A C 1
ATOM 2201 O O . LYS A 1 288 ? 16.623 4.393 0.343 1.00 96.69 288 LYS A O 1
ATOM 2206 N N . GLU A 1 289 ? 18.818 4.474 0.847 1.00 97.31 289 GLU A N 1
ATOM 2207 C CA . GLU A 1 289 ? 18.649 5.064 2.175 1.00 97.31 289 GLU A CA 1
ATOM 2208 C C . GLU A 1 289 ? 17.829 6.363 2.102 1.00 97.31 289 GLU A C 1
ATOM 2210 O O . GLU A 1 289 ? 17.962 7.156 1.166 1.00 97.31 289 GLU A O 1
ATOM 2215 N N . GLY A 1 290 ? 16.934 6.545 3.071 1.00 97.31 290 GLY A N 1
ATOM 2216 C CA . GLY A 1 290 ? 16.019 7.678 3.151 1.00 97.31 290 GLY A CA 1
ATOM 2217 C C . GLY A 1 290 ? 14.728 7.526 2.343 1.00 97.31 290 GLY A C 1
ATOM 2218 O O . GLY A 1 290 ? 13.791 8.285 2.593 1.00 97.31 290 GLY A O 1
ATOM 2219 N N . GLU A 1 291 ? 14.623 6.554 1.426 1.00 97.88 291 GLU A N 1
ATOM 2220 C CA . GLU A 1 291 ? 13.363 6.289 0.717 1.00 97.88 291 GLU A CA 1
ATOM 2221 C C . GLU A 1 291 ? 12.255 5.839 1.683 1.00 97.88 291 GLU A C 1
ATOM 2223 O O . GLU A 1 291 ? 12.511 5.163 2.680 1.00 97.88 291 GLU A O 1
ATOM 2228 N N . LEU A 1 292 ? 11.012 6.222 1.373 1.00 97.62 292 LEU A N 1
ATOM 2229 C CA . LEU A 1 292 ? 9.823 5.896 2.160 1.00 97.62 292 LEU A CA 1
ATOM 2230 C C . LEU A 1 292 ? 8.950 4.874 1.432 1.00 97.62 292 LEU A C 1
ATOM 2232 O O . LEU A 1 292 ? 8.672 5.021 0.238 1.00 97.62 292 LEU A O 1
ATOM 2236 N N . LEU A 1 293 ? 8.487 3.879 2.181 1.00 97.44 293 LEU A N 1
ATOM 2237 C CA . LEU A 1 293 ? 7.543 2.851 1.761 1.00 97.44 293 LEU A CA 1
ATOM 2238 C C . LEU A 1 293 ? 6.233 3.024 2.534 1.00 97.44 293 LEU A C 1
ATOM 2240 O O . LEU A 1 293 ? 6.235 2.898 3.754 1.00 97.44 293 LEU A O 1
ATOM 2244 N N . GLU A 1 294 ? 5.122 3.279 1.847 1.00 95.19 294 GLU A N 1
ATOM 2245 C CA . GLU A 1 294 ? 3.773 3.157 2.418 1.00 95.19 294 GLU A CA 1
ATOM 2246 C C . GLU A 1 294 ? 3.432 1.671 2.574 1.00 95.19 294 GLU A C 1
ATOM 2248 O O . GLU A 1 294 ? 3.539 0.909 1.610 1.00 95.19 294 GLU A O 1
ATOM 2253 N N . VAL A 1 295 ? 3.046 1.240 3.775 1.00 94.88 295 VAL A N 1
ATOM 2254 C CA . VAL A 1 295 ? 2.755 -0.171 4.071 1.00 94.88 295 VAL A CA 1
ATOM 2255 C C . VAL A 1 295 ? 1.433 -0.584 3.427 1.00 94.88 295 VAL A C 1
ATOM 2257 O O . VAL A 1 295 ? 0.388 -0.009 3.718 1.00 94.88 295 VAL A O 1
ATOM 2260 N N . LEU A 1 296 ? 1.476 -1.617 2.584 1.00 93.19 296 LEU A N 1
ATOM 2261 C CA . LEU A 1 296 ? 0.297 -2.239 1.971 1.00 93.19 296 LEU A CA 1
ATOM 2262 C C . LEU A 1 296 ? -0.048 -3.568 2.642 1.00 93.19 296 LEU A C 1
ATOM 2264 O O . LEU A 1 296 ? -1.218 -3.876 2.842 1.00 93.19 296 LEU A O 1
ATOM 2268 N N . VAL A 1 297 ? 0.980 -4.336 3.006 1.00 92.69 297 VAL A N 1
ATOM 2269 C CA . VAL A 1 297 ? 0.863 -5.546 3.820 1.00 92.69 297 VAL A CA 1
ATOM 2270 C C . VAL A 1 297 ? 1.834 -5.407 4.979 1.00 92.69 297 VAL A C 1
ATOM 2272 O O . VAL A 1 297 ? 3.020 -5.132 4.768 1.00 92.69 297 VAL A O 1
ATOM 2275 N N . TRP A 1 298 ? 1.310 -5.583 6.194 1.00 91.38 298 TRP A N 1
ATOM 2276 C CA . TRP A 1 298 ? 2.105 -5.573 7.419 1.00 91.38 298 TRP A CA 1
ATOM 2277 C C . TRP A 1 298 ? 3.191 -6.661 7.399 1.00 91.38 298 TRP A C 1
ATOM 2279 O O . TRP A 1 298 ? 3.194 -7.542 6.540 1.00 91.38 298 TRP A O 1
ATOM 2289 N N . GLU A 1 299 ? 4.114 -6.599 8.357 1.00 90.69 299 GLU A N 1
ATOM 2290 C CA . GLU A 1 299 ? 5.208 -7.553 8.508 1.00 90.69 299 GLU A CA 1
ATOM 2291 C C . GLU A 1 299 ? 4.722 -9.008 8.449 1.00 90.69 299 GLU A C 1
ATOM 2293 O O . GLU A 1 299 ? 3.915 -9.454 9.269 1.00 90.69 299 GLU A O 1
ATOM 2298 N N . LYS A 1 300 ? 5.262 -9.754 7.485 1.00 91.50 300 LYS A N 1
ATOM 2299 C CA . LYS A 1 300 ? 5.157 -11.206 7.373 1.00 91.50 300 LYS A CA 1
ATOM 2300 C C . LYS A 1 300 ? 6.543 -11.825 7.466 1.00 91.50 300 LYS A C 1
ATOM 2302 O O . LYS A 1 300 ? 7.532 -11.234 7.035 1.00 91.50 300 LYS A O 1
ATOM 2307 N N . THR A 1 301 ? 6.605 -13.035 8.003 1.00 92.75 301 THR A N 1
ATOM 2308 C CA . THR A 1 301 ? 7.827 -13.841 7.962 1.00 92.75 301 THR A CA 1
ATOM 2309 C C . THR A 1 301 ? 7.833 -14.622 6.654 1.00 92.75 301 THR A C 1
ATOM 2311 O O . THR A 1 301 ? 6.889 -15.358 6.381 1.00 92.75 301 THR A O 1
ATOM 2314 N N . ASP A 1 302 ? 8.870 -14.449 5.838 1.00 93.12 302 ASP A N 1
ATOM 2315 C CA . ASP A 1 302 ? 9.116 -15.299 4.675 1.00 93.12 302 ASP A CA 1
ATOM 2316 C C . ASP A 1 302 ? 9.371 -16.735 5.166 1.00 93.12 302 ASP A C 1
ATOM 2318 O O . ASP A 1 302 ? 10.374 -16.964 5.848 1.00 93.12 302 ASP A O 1
ATOM 2322 N N . PRO A 1 303 ? 8.507 -17.712 4.832 1.00 92.19 303 PRO A N 1
ATOM 2323 C CA . PRO A 1 303 ? 8.618 -19.071 5.358 1.00 92.19 303 PRO A CA 1
ATOM 2324 C C . PRO A 1 303 ? 9.889 -19.795 4.894 1.00 92.19 303 PRO A C 1
ATOM 2326 O O . PRO A 1 303 ? 10.302 -20.767 5.519 1.00 92.19 303 PRO A O 1
ATOM 2329 N N . ILE A 1 304 ? 10.526 -19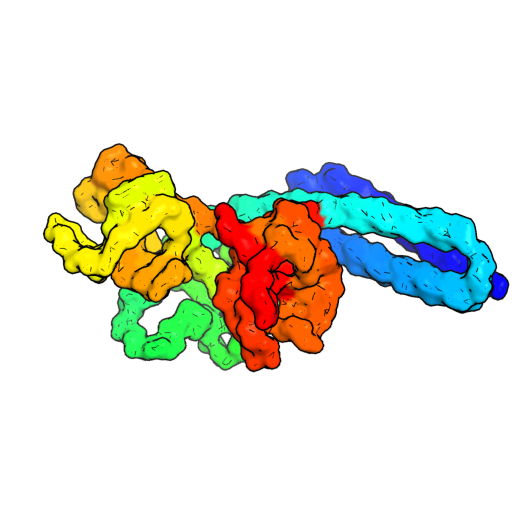.334 3.812 1.00 91.25 304 ILE A N 1
ATOM 2330 C CA . ILE A 1 304 ? 11.700 -19.983 3.218 1.00 91.25 304 ILE A CA 1
ATOM 2331 C C . ILE A 1 304 ? 13.011 -19.431 3.796 1.00 91.25 304 ILE A C 1
ATOM 2333 O O . ILE A 1 304 ? 14.004 -20.160 3.906 1.00 91.25 304 ILE A O 1
ATOM 2337 N N . SER A 1 305 ? 13.061 -18.133 4.103 1.00 91.00 305 SER A N 1
ATOM 2338 C CA . SER A 1 305 ? 14.273 -17.474 4.614 1.00 91.00 305 SER A CA 1
ATOM 2339 C C . SER A 1 305 ? 14.218 -17.128 6.102 1.00 91.00 305 SER A C 1
ATOM 2341 O O . SER A 1 305 ? 15.268 -16.898 6.693 1.00 91.00 305 SER A O 1
ATOM 2343 N N . GLY A 1 306 ? 13.029 -17.083 6.708 1.00 91.06 306 GLY A N 1
ATOM 2344 C CA . GLY A 1 306 ? 12.812 -16.589 8.070 1.00 91.06 306 GLY A CA 1
ATOM 2345 C C . GLY A 1 306 ? 12.863 -15.061 8.195 1.00 91.06 306 GLY A C 1
ATOM 2346 O O . GLY A 1 306 ? 12.717 -14.529 9.294 1.00 91.06 306 GLY A O 1
ATOM 2347 N N . LEU A 1 307 ? 13.064 -14.334 7.091 1.00 92.56 307 LEU A N 1
ATOM 2348 C CA . LEU A 1 307 ? 13.156 -12.876 7.098 1.00 92.56 307 LEU A CA 1
ATOM 2349 C C . LEU A 1 307 ? 11.796 -12.229 7.362 1.00 92.56 307 LEU A C 1
ATOM 2351 O O . LEU A 1 307 ? 10.796 -12.598 6.748 1.00 92.56 307 LEU A O 1
ATOM 2355 N N . LYS A 1 308 ? 11.769 -11.186 8.196 1.00 92.88 308 LYS A N 1
ATOM 2356 C CA . LYS A 1 308 ? 10.601 -10.304 8.320 1.00 92.88 308 LYS A CA 1
ATOM 2357 C C . LYS A 1 308 ? 10.567 -9.325 7.153 1.00 92.88 308 LYS A C 1
ATOM 2359 O O . LYS A 1 308 ? 11.532 -8.589 6.930 1.00 92.88 308 LYS A O 1
ATOM 2364 N N . ARG A 1 309 ? 9.463 -9.298 6.412 1.00 95.50 309 ARG A N 1
ATOM 2365 C CA . ARG A 1 309 ? 9.285 -8.482 5.206 1.00 95.50 309 ARG A CA 1
ATOM 2366 C C . ARG A 1 309 ? 7.935 -7.776 5.221 1.00 95.50 309 ARG A C 1
ATOM 2368 O O . ARG A 1 309 ? 6.962 -8.311 5.738 1.00 95.50 309 ARG A O 1
ATOM 2375 N N . ILE A 1 310 ? 7.873 -6.600 4.613 1.00 95.81 310 ILE A N 1
ATOM 2376 C CA . ILE A 1 310 ? 6.627 -5.865 4.356 1.00 95.81 310 ILE A CA 1
ATOM 2377 C C . ILE A 1 310 ? 6.383 -5.779 2.852 1.00 95.81 310 ILE A C 1
ATOM 2379 O O . ILE A 1 310 ? 7.348 -5.683 2.089 1.00 95.81 310 ILE A O 1
ATOM 2383 N N . LYS A 1 311 ? 5.117 -5.764 2.420 1.00 96.00 311 LYS A N 1
ATOM 2384 C CA . LYS A 1 311 ? 4.771 -5.304 1.064 1.00 96.00 311 LYS A CA 1
ATOM 2385 C C . LYS A 1 311 ? 4.505 -3.812 1.162 1.00 96.00 311 LYS A C 1
ATOM 2387 O O . LYS A 1 311 ? 3.622 -3.388 1.910 1.00 96.00 311 LYS A O 1
ATOM 2392 N N . GLY A 1 312 ? 5.278 -3.018 0.440 1.00 95.50 312 GLY A N 1
ATOM 2393 C CA . GLY A 1 312 ? 5.211 -1.568 0.497 1.00 95.50 312 GLY A CA 1
ATOM 2394 C C . GLY A 1 312 ? 5.156 -0.941 -0.883 1.00 95.50 312 GLY A C 1
ATOM 2395 O O . GLY A 1 312 ? 5.644 -1.504 -1.864 1.00 95.50 312 GLY A O 1
ATOM 2396 N N . ARG A 1 313 ? 4.576 0.254 -0.937 1.00 95.19 313 ARG A N 1
ATOM 2397 C CA . ARG A 1 313 ? 4.631 1.133 -2.095 1.00 95.19 313 ARG A CA 1
ATOM 2398 C C . ARG A 1 313 ? 5.648 2.232 -1.860 1.00 95.19 313 ARG A C 1
ATOM 2400 O O . ARG A 1 313 ? 5.500 3.033 -0.942 1.00 95.19 313 ARG A O 1
ATOM 2407 N N . ALA A 1 314 ? 6.666 2.303 -2.700 1.00 96.56 314 ALA A N 1
ATOM 2408 C CA . ALA A 1 314 ? 7.672 3.338 -2.597 1.00 96.56 314 ALA A CA 1
ATOM 2409 C C . ALA A 1 314 ? 7.135 4.693 -3.063 1.00 96.56 314 ALA A C 1
ATOM 2411 O O . ALA A 1 314 ? 6.709 4.847 -4.206 1.00 96.56 314 ALA A O 1
ATOM 2412 N N . LEU A 1 315 ? 7.215 5.706 -2.200 1.00 95.81 315 LEU A N 1
ATOM 2413 C CA . LEU A 1 315 ? 6.686 7.042 -2.502 1.00 95.81 315 LEU A CA 1
ATOM 2414 C C . LEU A 1 315 ? 7.482 7.778 -3.587 1.00 95.81 315 LEU A C 1
ATOM 2416 O O . LEU A 1 315 ? 6.968 8.694 -4.223 1.00 95.81 315 LEU A O 1
ATOM 2420 N N . LYS A 1 316 ? 8.741 7.383 -3.795 1.00 95.25 316 LYS A N 1
ATOM 2421 C CA . LYS A 1 316 ? 9.654 8.003 -4.761 1.00 95.25 316 LYS A CA 1
ATOM 2422 C C . LYS A 1 316 ? 9.224 7.785 -6.208 1.00 95.25 316 LYS A C 1
ATOM 2424 O O . LYS A 1 316 ? 9.393 8.671 -7.038 1.00 95.25 316 LYS A O 1
ATOM 2429 N N . ASP A 1 317 ? 8.747 6.586 -6.510 1.00 93.25 317 ASP A N 1
ATOM 2430 C CA . ASP A 1 317 ? 8.503 6.145 -7.878 1.00 93.25 317 ASP A CA 1
ATOM 2431 C C . ASP A 1 317 ? 7.197 5.367 -8.041 1.00 93.25 317 ASP A C 1
ATOM 2433 O O . ASP A 1 317 ? 6.889 4.974 -9.157 1.00 93.25 317 ASP A O 1
ATOM 2437 N N . GLY A 1 318 ? 6.439 5.106 -6.975 1.00 92.56 318 GLY A N 1
ATOM 2438 C CA . GLY A 1 318 ? 5.201 4.328 -7.007 1.00 92.56 318 GLY A CA 1
ATOM 2439 C C . GLY A 1 318 ? 5.392 2.818 -7.180 1.00 92.56 318 GLY A C 1
ATOM 2440 O O . GLY A 1 318 ? 4.400 2.123 -7.390 1.00 92.56 318 GLY A O 1
ATOM 2441 N N . ALA A 1 319 ? 6.625 2.292 -7.122 1.00 92.50 319 ALA A N 1
ATOM 2442 C CA . ALA A 1 319 ? 6.859 0.850 -7.220 1.00 92.50 319 ALA A CA 1
ATOM 2443 C C . ALA A 1 319 ? 6.254 0.118 -6.015 1.00 92.50 319 ALA A C 1
ATOM 2445 O O . ALA A 1 319 ? 6.421 0.560 -4.879 1.00 92.50 319 ALA A O 1
ATOM 2446 N N . VAL A 1 320 ? 5.592 -1.011 -6.261 1.00 93.81 320 VAL A N 1
ATOM 2447 C CA . VAL A 1 320 ? 5.020 -1.879 -5.225 1.00 93.81 320 VAL A CA 1
ATOM 2448 C C . VAL A 1 320 ? 5.796 -3.184 -5.191 1.00 93.81 320 VAL A C 1
ATOM 2450 O O . VAL A 1 320 ? 6.052 -3.770 -6.237 1.00 93.81 320 VAL A O 1
ATOM 2453 N N . GLY A 1 321 ? 6.159 -3.641 -3.997 1.00 95.38 321 GLY A N 1
ATOM 2454 C CA . GLY A 1 321 ? 6.830 -4.924 -3.823 1.00 95.38 321 GLY A CA 1
ATOM 2455 C C . GLY A 1 321 ? 7.168 -5.223 -2.371 1.00 95.38 321 GLY A C 1
ATOM 2456 O O . GLY A 1 321 ? 6.802 -4.479 -1.460 1.00 95.38 321 GLY A O 1
ATOM 2457 N N . TRP A 1 322 ? 7.877 -6.322 -2.161 1.00 97.00 322 TRP A N 1
ATOM 2458 C CA . TRP A 1 322 ? 8.333 -6.778 -0.858 1.00 97.00 322 TRP A CA 1
ATOM 2459 C C . TRP A 1 322 ? 9.722 -6.243 -0.531 1.00 97.00 322 TRP A C 1
ATOM 2461 O O . TRP A 1 322 ? 10.632 -6.291 -1.356 1.00 97.00 322 TRP A O 1
ATOM 2471 N N . ALA A 1 323 ? 9.902 -5.776 0.700 1.00 97.31 323 ALA A N 1
ATOM 2472 C CA . ALA A 1 323 ? 11.181 -5.311 1.221 1.00 97.31 323 ALA A CA 1
ATOM 2473 C C . ALA A 1 323 ? 11.434 -5.904 2.611 1.00 97.31 323 ALA A C 1
ATOM 2475 O O . ALA A 1 323 ? 10.516 -6.075 3.416 1.00 97.31 323 ALA A O 1
ATOM 2476 N N . THR A 1 324 ? 12.687 -6.257 2.880 1.00 95.88 324 THR A N 1
ATOM 2477 C CA . THR A 1 324 ? 13.101 -6.866 4.151 1.00 95.88 324 THR A CA 1
ATOM 2478 C C . THR A 1 324 ? 13.211 -5.800 5.232 1.00 95.88 324 THR A C 1
ATOM 2480 O O . THR A 1 324 ? 13.863 -4.790 5.003 1.00 95.88 324 THR A O 1
ATOM 2483 N N . VAL A 1 325 ? 12.609 -6.026 6.403 1.00 94.25 325 VAL A N 1
ATOM 2484 C CA . VAL A 1 325 ? 12.684 -5.120 7.562 1.00 94.25 325 VAL A CA 1
ATOM 2485 C C . VAL A 1 325 ? 13.980 -5.344 8.334 1.00 94.25 325 VAL A C 1
ATOM 2487 O O . VAL A 1 325 ? 14.755 -4.408 8.536 1.00 94.25 325 VAL A O 1
ATOM 2490 N N . THR A 1 326 ? 14.246 -6.600 8.697 1.00 88.56 326 THR A N 1
ATOM 2491 C CA . THR A 1 326 ? 15.446 -7.023 9.428 1.00 88.56 326 THR A CA 1
ATOM 2492 C C . THR A 1 326 ? 16.088 -8.204 8.708 1.00 88.56 326 THR A C 1
ATOM 2494 O O . THR A 1 326 ? 15.409 -9.186 8.412 1.00 88.56 326 THR A O 1
ATOM 2497 N N . GLY A 1 327 ? 17.379 -8.089 8.387 1.00 80.50 327 GLY A N 1
ATOM 2498 C CA . GLY A 1 327 ? 18.168 -9.127 7.716 1.00 80.50 327 GLY A CA 1
ATOM 2499 C C . GLY A 1 327 ? 18.709 -10.212 8.661 1.00 80.50 327 GLY A C 1
ATOM 2500 O O . GLY A 1 327 ? 18.580 -10.118 9.879 1.00 80.50 327 GLY A O 1
ATOM 2501 N N . ASN A 1 328 ? 19.403 -11.212 8.101 1.00 73.25 328 ASN A N 1
ATOM 2502 C CA . ASN A 1 328 ? 19.928 -12.395 8.816 1.00 73.25 328 ASN A CA 1
ATOM 2503 C C . ASN A 1 328 ? 20.946 -12.102 9.942 1.00 73.25 328 ASN A C 1
ATOM 2505 O O . ASN A 1 328 ? 21.245 -12.989 10.732 1.00 73.25 328 ASN A O 1
ATOM 2509 N N . LYS A 1 329 ? 21.513 -10.890 10.003 1.00 74.50 329 LYS A N 1
ATOM 2510 C CA . LYS A 1 329 ? 22.476 -10.452 11.034 1.00 74.50 329 LYS A CA 1
ATOM 2511 C C . LYS A 1 329 ? 21.910 -9.332 11.912 1.00 74.50 329 LYS A C 1
ATOM 2513 O O . LYS A 1 329 ? 22.635 -8.409 12.266 1.00 74.50 329 LYS A O 1
ATOM 2518 N N . GLU A 1 330 ? 20.594 -9.333 12.125 1.00 76.69 330 GLU A N 1
ATOM 2519 C CA . GLU A 1 330 ? 19.861 -8.272 12.839 1.00 76.69 330 GLU A CA 1
ATOM 2520 C C . GLU A 1 330 ? 20.021 -6.870 12.222 1.00 76.69 330 GLU A C 1
ATOM 2522 O O . GLU A 1 330 ? 19.657 -5.857 12.815 1.00 76.69 330 GLU A O 1
ATOM 2527 N N . THR A 1 331 ? 20.532 -6.790 10.989 1.00 85.06 331 THR A N 1
ATOM 2528 C CA . THR A 1 331 ? 20.673 -5.527 10.269 1.00 85.06 331 THR A CA 1
ATOM 2529 C C . THR A 1 331 ? 19.291 -4.968 9.973 1.00 85.06 331 THR A C 1
ATOM 2531 O O . THR A 1 331 ? 18.497 -5.585 9.260 1.00 85.06 331 THR A O 1
ATOM 2534 N N . VAL A 1 332 ? 19.004 -3.792 10.524 1.00 91.50 332 VAL A N 1
ATOM 2535 C CA . VAL A 1 332 ? 17.752 -3.079 10.286 1.00 91.50 332 VAL A CA 1
ATOM 2536 C C . VAL A 1 332 ? 17.847 -2.370 8.936 1.00 91.50 332 VAL A C 1
ATOM 2538 O O . VAL A 1 332 ? 18.617 -1.427 8.751 1.00 91.50 332 VAL A O 1
ATOM 2541 N N . HIS A 1 333 ? 17.064 -2.845 7.975 1.00 94.81 333 HIS A N 1
ATOM 2542 C CA . HIS A 1 333 ? 16.942 -2.239 6.651 1.00 94.81 333 HIS A CA 1
ATOM 2543 C C . HIS A 1 333 ? 15.832 -1.202 6.610 1.00 94.81 333 HIS A C 1
ATOM 2545 O O . HIS A 1 333 ? 15.972 -0.188 5.929 1.00 94.81 333 HIS A O 1
ATOM 2551 N N . LEU A 1 334 ? 14.753 -1.430 7.358 1.00 96.44 334 LEU A N 1
ATOM 2552 C CA . LEU A 1 334 ? 13.598 -0.549 7.397 1.00 96.44 334 LEU A CA 1
ATOM 2553 C C . LEU A 1 334 ? 13.235 -0.209 8.843 1.00 96.44 334 LEU A C 1
ATOM 2555 O O . LEU A 1 334 ? 13.254 -1.070 9.719 1.00 96.44 334 LEU A O 1
ATOM 2559 N N . THR A 1 335 ? 12.847 1.037 9.093 1.00 93.94 335 THR A N 1
ATOM 2560 C CA . THR A 1 335 ? 12.295 1.465 10.386 1.00 93.94 335 THR A CA 1
ATOM 2561 C C . THR A 1 335 ? 10.995 2.210 10.162 1.00 93.94 335 THR A C 1
ATOM 2563 O O . THR A 1 335 ? 10.921 3.061 9.280 1.00 93.94 335 THR A O 1
ATOM 2566 N N . MET A 1 336 ? 9.982 1.892 10.957 1.00 92.06 336 MET A N 1
ATOM 2567 C CA . MET A 1 336 ? 8.688 2.566 10.923 1.00 92.06 336 MET A CA 1
ATOM 2568 C C . MET A 1 336 ? 8.825 4.050 11.315 1.00 92.06 336 MET A C 1
ATOM 2570 O O . MET A 1 336 ? 9.565 4.362 12.251 1.00 92.06 336 MET A O 1
ATOM 2574 N N . VAL A 1 337 ? 8.134 4.951 10.604 1.00 89.06 337 VAL A N 1
ATOM 2575 C CA . VAL A 1 337 ? 8.196 6.420 10.784 1.00 89.06 337 VAL A CA 1
ATOM 2576 C C . VAL A 1 337 ? 6.829 7.105 10.794 1.00 89.06 337 VAL A C 1
ATOM 2578 O O . VAL A 1 337 ? 5.867 6.575 10.189 1.00 89.06 337 VAL A O 1
#

InterPro domains:
  IPR002048 EF-hand domain [PF13499] (124-181)
  IPR002048 EF-hand domain [PS50222] (118-153)
  IPR002048 EF-hand domain [PS50222] (154-189)
  IPR002048 EF-hand domain [SM00054] (122-150)
  IPR002048 EF-hand domain [SM00054] (158-186)
  IPR002048 EF-hand domain [cd00051] (124-181)
  IPR011992 EF-hand domain pair [SSF47473] (108-187)
  IPR018247 EF-Hand 1, calcium-binding site [PS00018] (131-143)
  IPR018247 EF-Hand 1, calcium-binding site [PS00018] (167-179)

Secondary structure (DSSP, 8-state):
-HHHHHHHHHHHHHHHHHHHHHHHHHHHTTTS-HHHHHHHHHHHHHHHHHHHHHHHHHHHHTTTTTHHHHHHHHHHHHHHHHHHHHHHHHHHHHHHHHHHHHHHHHHHHHHHHHHH-----TT--HHHHH-SS-SSSEEHHHHHHHHHTSSS---HHHHHHHHHHH-SS--SEE-HHHHHHHH--EEEE-SS-EEEESS-SSS-PPEEEEEPTT-EEEEEEEEEE-TTS-EEEEEEETTT--EEEEEEE-TTS-BSEEE---EEEESS-EEEESSS-SSSPPEEEEEPTT-EEEEEEEEEE-TTT--EEEEEEETTT--EEEEEEE-TTS-B-EEE-

Solvent-accessible surface area (backbone atoms only — not comparable to full-atom values): 17996 Å² total; per-residue (Å²): 100,74,69,30,55,51,46,53,50,51,49,50,55,54,47,53,57,48,53,53,49,53,48,51,47,65,76,41,50,84,79,41,57,38,65,60,39,38,50,57,39,48,54,52,51,53,50,47,53,50,48,52,51,53,51,50,52,32,39,62,73,30,76,56,57,64,52,71,60,51,52,53,50,52,50,50,47,52,53,50,49,55,53,43,30,46,51,29,14,52,26,45,50,54,34,53,63,69,42,45,64,60,37,51,52,52,20,36,17,47,34,49,47,56,75,65,52,84,72,82,51,95,79,70,47,75,60,60,66,26,24,80,86,66,81,72,45,30,40,67,66,35,47,50,53,43,56,68,75,22,71,76,89,79,52,72,66,60,52,49,53,47,50,65,64,42,30,81,85,68,76,73,42,25,46,66,70,37,49,51,40,48,49,66,45,39,30,29,24,74,34,74,90,38,51,28,15,66,46,88,71,95,61,89,37,60,73,74,45,77,51,55,64,69,40,48,29,37,56,62,36,53,77,41,73,44,96,75,50,30,25,34,29,29,26,31,31,71,89,79,62,55,65,24,31,31,62,25,24,40,62,86,66,52,67,30,35,41,81,42,88,54,31,31,32,25,69,35,69,46,55,29,16,71,42,75,43,89,85,83,44,54,79,74,45,80,42,52,60,72,43,44,24,41,60,59,38,73,80,40,65,20,90,87,77,68,37,37,28,30,33,26,34,28,65,79,37,43,52,70,26,23,34,58,33,36,49,100,80,73,45,59,22,40,44,79,100

Sequence (337 aa):
MAQAGQQLAAVSSKLEALEDNLKRLGDMASSLEPSEAKDSIREVMNTLQYLAQDLCAAREGSGGADADQAAKLEKRINDGTTKASKLRAAASNKHSLSMEPIRIEVAQAALARLAKSQKKDEDEDLFALADANKDGVVTKDEFQAFVSDCPGNFSRDQVSRLFDYLDDDRSGRLEREEFMRCSKVFYRVSRPSVDLVQTMGVAQGKLVRKLDVNEILELLEGPVKEITKVVRAKCKAMKDGSIGWATSTGSNGVVFVEQKKVHYQVKSATTLTDVLSAKTCTSLRQLKEGELLEVLVWEKTDPISGLKRIKGRALKDGAVGWATVTGNKETVHLTMV

Nearest PDB structures (foldseek):
  8xyv-assembly1_A  TM=8.337E-01  e=2.241E-01  synthetic construct
  8xyv-assembly2_B  TM=8.325E-01  e=2.493E-01  synthetic construct
  3e3r-assembly2_A-2  TM=7.052E-01  e=1.119E-01  Homo sapiens
  6e9t-assembly1_B  TM=4.357E-01  e=2.000E+00  synthetic construct
  1szi-assembly1_A  TM=3.281E-01  e=9.410E+00  Mus musculus

Organism: Polarella glacialis (NCBI:txid89957)

Mean predicted aligned error: 5.83 Å

pLDDT: mean 91.11, std 8.24, range [51.84, 97.88]

Foldseek 3Di:
DVVLVVLLVVLVVLLVVLVVLLVVLVVCVVVDQLLVSLVSLVVSLVSLVVSLVSLVVSCVVVVNPPVVSSVVSVVSSVVSNLSSLQSNLVSLVVLCVVLVVLLAVLLQQLLAVVVPDPPPPVPDDSVNLLPPVPPQWHALVSQLVSSVPTPDDADSVSSNSNQSNLCPPPPNIHGPLSVVLSNWWKKFQQDFDKFFAADDDPDGHHTPDGDDGRWMWTFNHDQDQDPLRFTKTWTQTPVPRDTGIIGQAHSVRDGRMGTDFKKKFFQQKWFFWADPAPVPTDGPDIDHGGWMWGFSAAWDQRPVQRFTWTFTQTSSRRDTGIITQADPVRDGGIDID

=== Feature glossary ===
Annotated list of the representations used here:

Nearest PDB structures. The Foldseek neighbor list gives the closest experimentally determined structures in the PDB, ranked by structural alignment. TM-score near 1 means near-identical fold; near 0.3 means only rough topology match. This is how one finds what a novel AlphaFold prediction most resembles in the solved-structure universe.

Foldseek 3Di. Foldseek's 3Di representation compresses backbone geometry into a per-residue letter drawn from a learned twenty-state alphabet. It captures the tertiary interaction pattern around each residue — which residues are packed against it in space, regardless of where they are in sequence.

Radius of gyration, Cα contacts, bounding box. Radius of gyration (Rg) is the root-mean-square distance of Cα atoms from their centroid — a single number for overall size and compactness. A globular domain of N residues has Rg ≈ 2.2·N^0.38 Å; an extended or disordered chain has a much larger Rg. The Cα contact count is the number of residue pairs whose Cα atoms are within 8 Å and are more than four positions apart in sequence — a standard proxy for tertiary packing density. The bounding box is the smallest axis-aligned box enclosing all Cα atoms.

InterPro / GO / CATH / organism. The annotation block draws on four external resources. InterPro: which protein families and domains the sequence belongs to. GO: standardized terms for what the protein does, what process it participates in, and where in the cell it acts. CATH: which structural fold it has in the CATH hierarchy. Organism: the species of origin.

mmCIF coordinates. The mmCIF block holds the 3D Cartesian coordinates of each backbone atom (N, Cα, C, O) in ångströms. mmCIF is the PDB's canonical archive format — a tagged-loop text representation of the atomic model.

pLDDT. pLDDT is the predicted lDDT-Cα score: AlphaFold's confidence that the local environment of each residue (all inter-atomic distances within 15 Å) is correctly placed. It is a per-residue number between 0 and 100, with higher meaning more reliable.

Backbone torsions (φ/ψ). φ (phi) and ψ (psi) are the two rotatable backbone dihedrals per residue: φ is the C(i-1)–N–Cα–C torsion, ψ is the N–Cα–C–N(i+1) torsion, both in degrees on (−180°, 180°]. α-helical residues cluster near (−60°, −45°); β-strand residues near (−120°, +130°). A Ramachandran plot is simply a scatter of (φ, ψ) for every residue.

B-factor. For experimental (PDB) structures, the B-factor (temperature factor) quantifies the positional spread of each atom in the crystal — a combination of thermal vibration and static disorder — in units of Å². High B-factors mark flexible loops or poorly resolved regions; low B-factors mark the rigid, well-ordered core.

Secondary structure (3-state, P-SEA). SS3 is a coarse helix/strand/coil call (letters a/b/c) made by the P-SEA algorithm from inter-Cα distances and dihedrals. It is less detailed than DSSP but needs only Cα positions.

Predicted aligned error. Predicted aligned error is AlphaFold's pairwise confidence. Unlike pLDDT (per-residue), PAE is per-residue-pair and captures whether two parts of the structure are correctly placed relative to each other. Units are ångströms of expected positional error.

Solvent-accessible surface area. Solvent-accessible surface area (SASA) is the area in Å² traced out by the centre of a 1.4 Å probe sphere (a water molecule) rolled over the protein's van der Waals surface (Shrake–Rupley / Lee–Richards construction). Buried residues have near-zero SASA; fully exposed residues can exceed 200 Å². The total SASA scales roughly with the number of surface residues.

Secondary structure (8-state, DSSP). The SS8 string is DSSP's per-residue secondary-structure call. α-helix (H) means an i→i+4 H-bond ladder; β-strand (E) means the residue participates in a β-sheet; 3₁₀ (G) and π (I) are tighter and wider helices; T/S are turns/bends; '-' is loop.

Rendered structure images. Structure images are PyMOL renders from six orthogonal camera directions. Cartoon representation draws helices as coils and strands as arrows; sticks shows the backbone as bonds; surface shows the solvent-excluded envelope. Rainbow coloring maps sequence position to hue (blue→red, N→C); chain coloring assigns a distinct color per polypeptide.

Sequence. The amino-acid sequence is the protein's primary structure: the linear order of residues from the N-terminus to the C-terminus, written in one-letter code. Everything else here — the 3D coordinates, the secondary structure, the domain annotations — is ultimately a consequence of this string.

Contact-map, Ramachandran, and PAE plots. Three diagnostic plots accompany the record. The Cα contact map visualizes the tertiary structure as a 2D adjacency matrix (8 Å cutoff, sequence-local contacts suppressed). The Ramachandran plot shows the distribution of backbone (φ, ψ) torsions, with points in the α and β basins reflecting secondary structure content. The PAE plot shows AlphaFold's inter-residue confidence as a color matrix.